Protein AF-A0A9W8DP34-F1 (afdb_monomer_lite)

Foldseek 3Di:
DDPPPDDDDDDPVVVVVVQQQAFQDPVLLQLLLVLLVVLVVVLVVVLPDPDPDDDDDDDDDDDDPDVDDDPLQDDDSSVLSVQLSVQQRDGSQLSLQLSLLSNLLSVLDDRCCPVDPCSSVLSSLLSSLLSCVVPPVVSSDALVSQLVSQCPDPSVVVLVVCVVVHDPSSCVNCVCSDSVNSVVSNVVSCVSSVVPSDDDPVSSVVSDDPPD

Sequence (212 aa):
MSTVTALPMPPPRLALLAELSQPSSPLWIQHTTRQVTSIFQAYTAVTQLPPPATTSFTSPPSLSRSPTPSCATLPPLIPFVQYLVSVCQITNASLLYATVYTRRLHARLPAGALSKPGAVHRIFVGALLLAHKYVEDAATLTPRKIANTLMRWPALSSAWSRIALGGPATRQALWWAYPAEIARIERAFLKLMDFQLYVSEEDMAEFLPEES

Secondary structure (DSSP, 8-state):
------PPPPPHHHHHHHHHTSBPPHHHHHHHHHHHHHHHHHHHHHH-PPPP------------------S--PPPHHHHHHHHHHHHT-BHHHHHHHHHHHHHHHHHS-TTGGGSTTHHHHHHHHHHHHHHHHH-TT----HHHHHHHHHH-HHHHHHHHHHHSS-HHHHHHHGGGSHHHHHHHHHHHHHHTTT-----HHHHHTTS-TT-

Organism: NCBI:txid78921

Structure (mmCIF, N/CA/C/O backbone):
data_AF-A0A9W8DP34-F1
#
_entry.id   AF-A0A9W8DP34-F1
#
loop_
_atom_site.group_PDB
_atom_site.id
_atom_site.type_symbol
_atom_site.label_atom_id
_atom_site.label_alt_id
_atom_site.label_comp_id
_atom_site.label_asym_id
_atom_site.label_entity_id
_atom_site.label_seq_id
_atom_site.pdbx_PDB_ins_code
_atom_site.Cartn_x
_atom_site.Cartn_y
_atom_site.Cartn_z
_atom_site.occupancy
_atom_site.B_iso_or_equiv
_atom_site.auth_seq_id
_atom_site.auth_comp_id
_atom_site.auth_asym_id
_atom_site.auth_atom_id
_atom_site.pdbx_PDB_model_num
ATOM 1 N N . MET A 1 1 ? -18.067 -27.568 -40.950 1.00 42.78 1 MET A N 1
ATOM 2 C CA . MET A 1 1 ? -19.023 -26.853 -40.080 1.00 42.78 1 MET A CA 1
ATOM 3 C C . MET A 1 1 ? -18.609 -27.120 -38.644 1.00 42.78 1 MET A C 1
ATOM 5 O O . MET A 1 1 ? -18.990 -28.139 -38.090 1.00 42.78 1 MET A O 1
ATOM 9 N N . SER A 1 2 ? -17.728 -26.284 -38.094 1.00 42.56 2 SER A N 1
ATOM 10 C CA . SER A 1 2 ? -17.235 -26.448 -36.724 1.00 42.56 2 SER A CA 1
ATOM 11 C C . SER A 1 2 ? -18.171 -25.694 -35.791 1.00 42.56 2 SER A C 1
ATOM 13 O O . SER A 1 2 ? -18.199 -24.466 -35.795 1.00 42.56 2 SER A O 1
ATOM 15 N N . THR A 1 3 ? -18.985 -26.429 -35.044 1.00 45.28 3 THR A N 1
ATOM 16 C CA . THR A 1 3 ? -19.817 -25.887 -33.971 1.00 45.28 3 THR A CA 1
ATOM 17 C C . THR A 1 3 ? -18.905 -25.407 -32.847 1.00 45.28 3 THR A C 1
ATOM 19 O O . THR A 1 3 ? -18.285 -26.212 -32.155 1.00 45.28 3 THR A O 1
ATOM 22 N N . VAL A 1 4 ? -18.793 -24.087 -32.698 1.00 47.34 4 VAL A N 1
ATOM 23 C CA . VAL A 1 4 ? -18.172 -23.442 -31.540 1.00 47.34 4 VAL A CA 1
ATOM 24 C C . VAL A 1 4 ? -19.095 -23.683 -30.349 1.00 47.34 4 VAL A C 1
ATOM 26 O O . VAL A 1 4 ? -20.142 -23.054 -30.220 1.00 47.34 4 VAL A O 1
ATOM 29 N N . THR A 1 5 ? -18.734 -24.652 -29.515 1.00 51.84 5 THR A N 1
ATOM 30 C CA . THR A 1 5 ? -19.394 -24.920 -28.238 1.00 51.84 5 THR A CA 1
ATOM 31 C C . THR A 1 5 ? -19.137 -23.731 -27.316 1.00 51.84 5 THR A C 1
ATOM 33 O O . THR A 1 5 ? -18.025 -23.557 -26.821 1.00 51.84 5 THR A O 1
ATOM 36 N N . ALA A 1 6 ? -20.148 -22.883 -27.123 1.00 50.03 6 ALA A N 1
ATOM 37 C CA . ALA A 1 6 ? -20.110 -21.826 -26.122 1.00 50.03 6 ALA A CA 1
ATOM 38 C C . ALA A 1 6 ? -19.940 -22.473 -24.738 1.00 50.03 6 ALA A C 1
ATOM 40 O O . ALA A 1 6 ? -20.792 -23.247 -24.299 1.00 50.03 6 ALA A O 1
ATOM 41 N N . LEU A 1 7 ? -18.807 -22.204 -24.085 1.00 52.00 7 LEU A N 1
ATOM 42 C CA . LEU A 1 7 ? -18.565 -22.627 -22.710 1.00 52.00 7 LEU A CA 1
ATOM 43 C C . LEU A 1 7 ? -19.637 -22.009 -21.795 1.00 52.00 7 LEU A C 1
ATOM 45 O O . LEU A 1 7 ? -19.943 -20.823 -21.946 1.00 52.00 7 LEU A O 1
ATOM 49 N N . PRO A 1 8 ? -20.210 -22.781 -20.855 1.00 60.59 8 PRO A N 1
ATOM 50 C CA . PRO A 1 8 ? -21.173 -22.249 -19.903 1.00 60.59 8 PRO A CA 1
ATOM 51 C C . PRO A 1 8 ? -20.514 -21.152 -19.063 1.00 60.59 8 PRO A C 1
ATOM 53 O O . PRO A 1 8 ? -19.413 -21.336 -18.539 1.00 60.59 8 PRO A O 1
ATOM 56 N N . MET A 1 9 ? -21.196 -20.010 -18.956 1.00 53.56 9 MET A N 1
ATOM 57 C CA . MET A 1 9 ? -20.784 -18.896 -18.104 1.00 53.56 9 MET A CA 1
ATOM 58 C C . MET A 1 9 ? -20.559 -19.401 -16.670 1.00 53.56 9 MET A C 1
ATOM 60 O O . MET A 1 9 ? -21.436 -20.082 -16.127 1.00 53.56 9 MET A O 1
ATOM 64 N N . PRO A 1 10 ? -19.405 -19.106 -16.046 1.00 55.62 10 PRO A N 1
ATOM 65 C CA . PRO A 1 10 ? -19.162 -19.494 -14.667 1.00 55.62 10 PRO A CA 1
ATOM 66 C C . PRO A 1 10 ? -20.160 -18.789 -13.734 1.00 55.62 10 PRO A C 1
ATOM 68 O O . PRO A 1 10 ? -20.581 -17.665 -14.015 1.00 55.62 10 PRO A O 1
ATOM 71 N N . PRO A 1 11 ? -20.550 -19.420 -12.612 1.00 61.53 11 PRO A N 1
ATOM 72 C CA . PRO A 1 11 ? -21.405 -18.782 -11.621 1.00 61.53 11 PRO A CA 1
ATOM 73 C C . PRO A 1 11 ? -20.760 -17.479 -11.108 1.00 61.53 11 PRO A C 1
ATOM 75 O O . PRO A 1 11 ? -19.529 -17.406 -11.032 1.00 61.53 11 PRO A O 1
ATOM 78 N N . PRO A 1 12 ? -21.560 -16.478 -10.693 1.00 66.69 12 PRO A N 1
ATOM 79 C CA . PRO A 1 12 ? -21.091 -15.110 -10.426 1.00 66.69 12 PRO A CA 1
ATOM 80 C C . PRO A 1 12 ? -19.905 -15.042 -9.456 1.00 66.69 12 PRO A C 1
ATOM 82 O O . PRO A 1 12 ? -18.953 -14.297 -9.660 1.00 66.69 12 PRO A O 1
ATOM 85 N N . ARG A 1 13 ? -19.911 -15.906 -8.433 1.00 65.50 13 ARG A N 1
ATOM 86 C CA . ARG A 1 13 ? -18.835 -15.997 -7.440 1.00 65.50 13 ARG A CA 1
ATOM 87 C C . ARG A 1 13 ? -17.510 -16.491 -8.028 1.00 65.50 13 ARG A C 1
ATOM 89 O O . ARG A 1 13 ? -16.456 -16.012 -7.633 1.00 65.50 13 ARG A O 1
ATOM 96 N N . LEU A 1 14 ? -17.547 -17.444 -8.960 1.00 69.81 14 LEU A N 1
ATOM 97 C CA . LEU A 1 14 ? -16.334 -17.950 -9.611 1.00 69.81 14 LEU A CA 1
ATOM 98 C C . LEU A 1 14 ? -15.785 -16.951 -10.633 1.00 69.81 14 LEU A C 1
ATOM 100 O O . LEU A 1 14 ? -14.570 -16.862 -10.780 1.00 69.81 14 LEU A O 1
ATOM 104 N N . ALA A 1 15 ? -16.657 -16.182 -11.293 1.00 74.62 15 ALA A N 1
ATOM 105 C CA . ALA A 1 15 ? -16.244 -15.089 -12.171 1.00 74.62 15 ALA A CA 1
ATOM 106 C C . ALA A 1 15 ? -15.493 -14.000 -11.387 1.00 74.62 15 ALA A C 1
ATOM 108 O O . ALA A 1 15 ? -14.383 -13.632 -11.765 1.00 74.62 15 ALA A O 1
ATOM 109 N N . LEU A 1 16 ? -16.039 -13.583 -10.241 1.00 76.44 16 LEU A N 1
ATOM 110 C CA . LEU A 1 16 ? -15.411 -12.594 -9.367 1.00 76.44 16 LEU A CA 1
ATOM 111 C C . LEU A 1 16 ? -14.073 -13.089 -8.806 1.00 76.44 16 LEU A C 1
ATOM 113 O O . LEU A 1 16 ? -13.086 -12.365 -8.837 1.00 76.44 16 LEU A O 1
ATOM 117 N N . LEU A 1 17 ? -13.991 -14.343 -8.351 1.00 78.50 17 LEU A N 1
ATOM 118 C CA . LEU A 1 17 ? -12.718 -14.915 -7.895 1.00 78.50 17 LEU A CA 1
ATOM 119 C C . LEU A 1 17 ? -11.675 -14.977 -9.021 1.00 78.50 17 LEU A C 1
ATOM 121 O O . LEU A 1 17 ? -10.510 -14.661 -8.788 1.00 78.50 17 LEU A O 1
ATOM 125 N N . ALA A 1 18 ? -12.088 -15.335 -10.240 1.00 79.69 18 ALA A N 1
ATOM 126 C CA . ALA A 1 18 ? -11.198 -15.340 -11.395 1.00 79.69 18 ALA A CA 1
ATOM 127 C C . ALA A 1 18 ? -10.687 -13.929 -11.722 1.00 79.69 18 ALA A C 1
ATOM 129 O O . ALA A 1 18 ? -9.497 -13.769 -11.986 1.00 79.69 18 ALA A O 1
ATOM 130 N N . GLU A 1 19 ? -11.551 -12.913 -11.663 1.00 83.25 19 GLU A N 1
ATOM 131 C CA . GLU A 1 19 ? -11.177 -11.509 -11.858 1.00 83.25 19 GLU A CA 1
ATOM 132 C C . GLU A 1 19 ? -10.234 -11.003 -10.759 1.00 83.25 19 GLU A C 1
ATOM 134 O O . GLU A 1 19 ? -9.249 -10.316 -11.038 1.00 83.25 19 GLU A O 1
ATOM 139 N N . LEU A 1 20 ? -10.487 -11.382 -9.508 1.00 84.12 20 LEU A N 1
ATOM 140 C CA . LEU A 1 20 ? -9.659 -11.015 -8.364 1.00 84.12 20 LEU A CA 1
ATOM 141 C C . LEU A 1 20 ? -8.230 -11.572 -8.467 1.00 84.12 20 LEU A C 1
ATOM 143 O O . LEU A 1 20 ? -7.285 -10.903 -8.039 1.00 84.12 20 LEU A O 1
ATOM 147 N N . 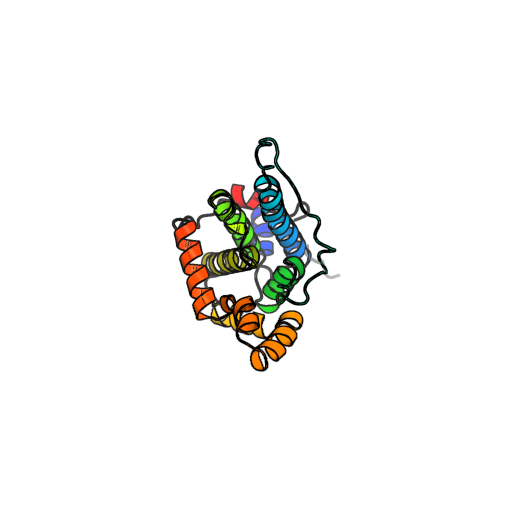SER A 1 21 ? -8.060 -12.748 -9.078 1.00 83.88 21 SER A N 1
ATOM 148 C CA . SER A 1 21 ? -6.751 -13.350 -9.366 1.00 83.88 21 SER A CA 1
ATOM 149 C C . SER A 1 21 ? -6.029 -12.737 -10.573 1.00 83.88 21 SER A C 1
ATOM 151 O O . SER A 1 21 ? -4.851 -13.030 -10.788 1.00 83.88 21 SER A O 1
ATOM 153 N N . GLN A 1 22 ? -6.687 -11.896 -11.378 1.00 85.19 22 GLN A N 1
ATOM 154 C CA . GLN A 1 22 ? -6.035 -11.245 -12.514 1.00 85.19 22 GLN A CA 1
ATOM 155 C C . GLN A 1 22 ? -5.067 -10.136 -12.062 1.00 85.19 22 GLN A C 1
ATOM 157 O O . GLN A 1 22 ? -5.245 -9.525 -10.997 1.00 85.19 22 GLN A O 1
ATOM 162 N N . PRO A 1 23 ? -4.020 -9.845 -12.864 1.00 84.06 23 PRO A N 1
ATOM 163 C CA . PRO A 1 23 ? -3.181 -8.676 -12.633 1.00 84.06 23 PRO A CA 1
ATOM 164 C C . PRO A 1 23 ? -4.027 -7.401 -12.658 1.00 84.06 23 PRO A C 1
ATOM 166 O O . PRO A 1 23 ? -4.988 -7.298 -13.420 1.00 84.06 23 PRO A O 1
ATOM 169 N N . SER A 1 24 ? -3.635 -6.419 -11.843 1.00 84.88 24 SER A N 1
ATOM 170 C CA . SER A 1 24 ? -4.418 -5.195 -11.665 1.00 84.88 24 SER A CA 1
ATOM 171 C C . SER A 1 24 ? -4.698 -4.487 -12.988 1.00 84.88 24 SER A C 1
ATOM 173 O O . SER A 1 24 ? -3.766 -4.020 -13.651 1.00 84.88 24 SER A O 1
ATOM 175 N N . SER A 1 25 ? -5.976 -4.365 -13.357 1.00 86.19 25 SER A N 1
ATOM 176 C CA . SER A 1 25 ? -6.366 -3.641 -14.569 1.00 86.19 25 SER A CA 1
ATOM 177 C C . SER A 1 25 ? -6.336 -2.120 -14.337 1.00 86.19 25 SER A C 1
ATOM 179 O O . SER A 1 25 ? -6.434 -1.658 -13.195 1.00 86.19 25 SER A O 1
ATOM 181 N N . PRO A 1 26 ? -6.222 -1.290 -15.393 1.00 84.44 26 PRO A N 1
ATOM 182 C CA . PRO A 1 26 ? -6.237 0.167 -15.248 1.00 84.44 26 PRO A CA 1
ATOM 183 C C . PRO A 1 26 ? -7.483 0.702 -14.529 1.00 84.44 26 PRO A C 1
ATOM 185 O O . PRO A 1 26 ? -7.378 1.672 -13.777 1.00 84.44 26 PRO A O 1
ATOM 188 N N . LEU A 1 27 ? -8.636 0.046 -14.719 1.00 86.50 27 LEU A N 1
ATOM 189 C CA . LEU A 1 27 ? -9.895 0.390 -14.054 1.00 86.50 27 LEU A CA 1
ATOM 190 C C . LEU A 1 27 ? -9.791 0.196 -12.541 1.00 86.50 27 LEU A C 1
ATOM 192 O O . LEU A 1 27 ? -10.067 1.128 -11.788 1.00 86.50 27 LEU A O 1
ATOM 196 N N . TRP A 1 28 ? -9.301 -0.965 -12.104 1.00 87.12 28 TRP A N 1
ATOM 197 C CA . TRP A 1 28 ? -9.072 -1.273 -10.692 1.00 87.12 28 TRP A CA 1
ATOM 198 C C . TRP A 1 28 ? -8.090 -0.296 -10.049 1.00 87.12 28 TRP A C 1
ATOM 200 O O . TRP A 1 28 ? -8.358 0.265 -8.989 1.00 87.12 28 TRP A O 1
ATOM 210 N N . ILE A 1 29 ? -6.987 0.006 -10.736 1.00 86.62 29 ILE A N 1
ATOM 211 C CA . ILE A 1 29 ? -5.998 0.975 -10.257 1.00 86.62 29 ILE A CA 1
ATOM 212 C C . ILE A 1 29 ? -6.632 2.358 -10.084 1.00 86.62 29 ILE A C 1
ATOM 214 O O . ILE A 1 29 ? -6.431 3.005 -9.055 1.00 86.62 29 ILE A O 1
ATOM 218 N N . GLN A 1 30 ? -7.391 2.832 -11.073 1.00 87.44 30 GLN A N 1
ATOM 219 C CA . GLN A 1 30 ? -8.050 4.134 -11.025 1.00 87.44 30 GLN A CA 1
ATOM 220 C C . GLN A 1 30 ? -9.126 4.185 -9.935 1.00 87.44 30 GLN A C 1
ATOM 222 O O . GLN A 1 30 ? -9.189 5.175 -9.201 1.00 87.44 30 GLN A O 1
ATOM 227 N N . HIS A 1 31 ? -9.928 3.127 -9.800 1.00 87.44 31 HIS A N 1
ATOM 228 C CA . HIS A 1 31 ? -10.954 3.003 -8.770 1.00 87.44 31 HIS A CA 1
ATOM 229 C C . HIS A 1 31 ? -10.336 3.030 -7.369 1.00 87.44 31 HIS A C 1
ATOM 231 O O . HIS A 1 31 ? -10.631 3.935 -6.587 1.00 87.44 31 HIS A O 1
ATOM 237 N N . THR A 1 32 ? -9.387 2.134 -7.083 1.00 86.56 32 THR A N 1
ATOM 238 C CA . THR A 1 32 ? -8.665 2.093 -5.803 1.00 86.56 32 THR A CA 1
ATOM 239 C C . THR A 1 32 ? -8.001 3.427 -5.499 1.00 86.56 32 THR A C 1
ATOM 241 O O . THR A 1 32 ? -8.101 3.943 -4.391 1.00 86.56 32 THR A O 1
ATOM 244 N N . THR A 1 33 ? -7.354 4.040 -6.487 1.00 85.62 33 THR A N 1
ATOM 245 C CA . THR A 1 33 ? -6.695 5.331 -6.296 1.00 85.62 33 THR A CA 1
ATOM 246 C C . THR A 1 33 ? -7.685 6.429 -5.902 1.00 85.62 33 THR A C 1
ATOM 248 O O . THR A 1 33 ? -7.387 7.228 -5.010 1.00 85.62 33 THR A O 1
ATOM 251 N N . ARG A 1 34 ? -8.863 6.475 -6.536 1.00 87.38 34 ARG A N 1
ATOM 252 C CA . ARG A 1 34 ? -9.938 7.411 -6.179 1.00 87.38 34 ARG A CA 1
ATOM 253 C C . ARG A 1 34 ? -10.452 7.150 -4.766 1.00 87.38 34 ARG A C 1
ATOM 255 O O . ARG A 1 34 ? -10.521 8.096 -3.989 1.00 87.38 34 ARG A O 1
ATOM 262 N N . GLN A 1 35 ? -10.724 5.893 -4.419 1.00 87.00 35 GLN A N 1
ATOM 263 C CA . GLN A 1 35 ? -11.183 5.486 -3.086 1.00 87.00 35 GLN A CA 1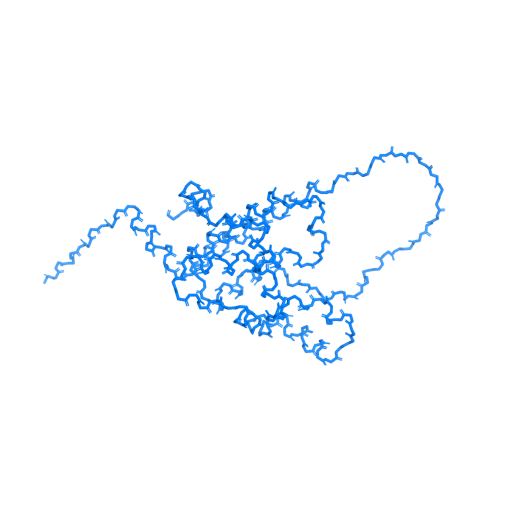
ATOM 264 C C . GLN A 1 35 ? -10.181 5.887 -2.000 1.00 87.00 35 GLN A C 1
ATOM 266 O O . GLN A 1 35 ? -10.514 6.601 -1.058 1.00 87.00 35 GLN A O 1
ATOM 271 N N . VAL A 1 36 ? -8.911 5.524 -2.181 1.00 86.44 36 VAL A N 1
ATOM 272 C CA . VAL A 1 36 ? -7.822 5.865 -1.260 1.00 86.44 36 VAL A CA 1
ATOM 273 C C . VAL A 1 36 ? -7.674 7.385 -1.131 1.00 86.44 36 VAL A C 1
ATOM 275 O O . VAL A 1 36 ? -7.549 7.903 -0.023 1.00 86.44 36 VAL A O 1
ATOM 278 N N . THR A 1 37 ? -7.738 8.122 -2.242 1.00 85.25 37 THR A N 1
ATOM 279 C CA . THR A 1 37 ? -7.679 9.591 -2.218 1.00 85.25 37 THR A CA 1
ATOM 280 C C . THR A 1 37 ? -8.864 10.190 -1.460 1.00 85.25 37 THR A C 1
ATOM 282 O O . THR A 1 37 ? -8.657 11.083 -0.643 1.00 85.25 37 THR A O 1
ATOM 285 N N . SER A 1 38 ? -10.077 9.676 -1.678 1.00 85.50 38 SER A N 1
ATOM 286 C CA . SER A 1 38 ? -11.300 10.110 -0.995 1.00 85.50 38 SER A CA 1
ATOM 287 C C . SER A 1 38 ? -11.207 9.898 0.518 1.00 85.50 38 SER A C 1
ATOM 289 O O . SER A 1 38 ? -11.418 10.840 1.285 1.00 85.50 38 SER A O 1
ATOM 291 N N . ILE A 1 39 ? -10.766 8.705 0.942 1.00 84.19 39 ILE A N 1
ATOM 292 C CA . ILE A 1 39 ? -10.546 8.360 2.355 1.00 84.19 39 ILE A CA 1
ATOM 293 C C . ILE A 1 39 ? -9.637 9.404 3.018 1.00 84.19 39 ILE A C 1
ATOM 295 O O . ILE A 1 39 ? -9.953 9.928 4.083 1.00 84.19 39 ILE A O 1
ATOM 299 N N . PHE A 1 40 ? -8.525 9.767 2.372 1.00 81.00 40 PHE A N 1
ATOM 300 C CA . PHE A 1 40 ? -7.579 10.723 2.948 1.00 81.00 40 PHE A CA 1
ATOM 301 C C . PHE A 1 40 ? -8.013 12.191 2.840 1.00 81.00 40 PHE A C 1
ATOM 303 O O . PHE A 1 40 ? -7.688 12.981 3.728 1.00 81.00 40 PHE A O 1
ATOM 310 N N . GLN A 1 41 ? -8.743 12.579 1.792 1.00 76.56 41 GLN A N 1
ATOM 311 C CA . GLN A 1 41 ? -9.272 13.940 1.652 1.00 76.56 41 GLN A CA 1
ATOM 312 C C . GLN A 1 41 ? -10.316 14.247 2.728 1.00 76.56 41 GLN A C 1
ATOM 314 O O . GLN A 1 41 ? -10.220 15.295 3.376 1.00 76.56 41 GLN A O 1
ATOM 319 N N . ALA A 1 42 ? -11.236 13.310 2.983 1.00 64.88 42 ALA A N 1
ATOM 320 C CA . ALA A 1 42 ? -12.225 13.416 4.054 1.00 64.88 42 ALA A CA 1
ATOM 321 C C . ALA A 1 42 ? -11.557 13.704 5.411 1.00 64.88 42 ALA A C 1
ATOM 323 O O . ALA A 1 42 ? -12.004 14.571 6.160 1.00 64.88 42 ALA A O 1
ATOM 324 N N . TYR A 1 43 ? -10.412 13.076 5.690 1.00 59.50 43 TYR A N 1
ATOM 325 C CA . TYR A 1 43 ? -9.651 13.328 6.913 1.00 59.50 43 TYR A CA 1
ATOM 326 C C . TYR A 1 43 ? -9.091 14.744 7.029 1.00 59.50 43 TYR A C 1
ATOM 328 O O . TYR A 1 43 ? -9.132 15.366 8.095 1.00 59.50 43 TYR A O 1
ATOM 336 N N . THR A 1 44 ? -8.504 15.243 5.937 1.00 59.31 44 THR A N 1
ATOM 337 C CA . THR A 1 44 ? -7.886 16.573 5.924 1.00 59.31 44 THR A CA 1
ATOM 338 C C . THR A 1 44 ? -8.926 17.674 6.088 1.00 59.31 44 THR A C 1
ATOM 340 O O . THR A 1 44 ? -8.637 18.667 6.751 1.00 59.31 44 THR A O 1
ATOM 343 N N . ALA A 1 45 ? -10.140 17.462 5.570 1.00 56.12 45 ALA A N 1
ATOM 344 C CA . ALA A 1 45 ? -11.268 18.368 5.752 1.00 56.12 45 ALA A CA 1
ATOM 345 C C . ALA A 1 45 ? -11.781 18.368 7.204 1.00 56.12 45 ALA A C 1
ATOM 347 O O . ALA A 1 45 ? -11.995 19.433 7.770 1.00 56.12 45 ALA A O 1
ATOM 348 N N . VAL A 1 46 ? -11.900 17.195 7.840 1.00 52.44 46 VAL A N 1
ATOM 349 C CA . VAL A 1 46 ? -12.374 17.072 9.236 1.00 52.44 46 VAL A CA 1
ATOM 350 C C . VAL A 1 46 ? -11.353 17.603 10.252 1.00 52.44 46 VAL A C 1
ATOM 352 O O . VAL A 1 46 ? -11.727 18.120 11.301 1.00 52.44 46 VAL A O 1
ATOM 355 N N . THR A 1 47 ? -10.054 17.520 9.948 1.00 49.34 47 THR A N 1
ATOM 356 C CA . THR A 1 47 ? -8.990 17.990 10.857 1.00 49.34 47 THR A CA 1
ATOM 357 C C . THR A 1 47 ? -8.798 19.516 10.814 1.00 49.34 47 THR A C 1
ATOM 359 O O . THR A 1 47 ? -8.210 20.079 11.737 1.00 49.34 47 THR A O 1
ATOM 362 N N . GLN A 1 48 ? -9.312 20.216 9.793 1.00 44.94 48 GLN A N 1
ATOM 363 C CA . GLN A 1 48 ? -9.385 21.683 9.790 1.00 44.94 48 GLN A CA 1
ATOM 364 C C . GLN A 1 48 ? -10.602 22.169 10.591 1.00 44.94 48 GLN A C 1
ATOM 366 O O . GLN A 1 48 ? -11.514 22.792 10.055 1.00 44.94 48 GLN A O 1
ATOM 371 N N . LEU A 1 49 ? -10.615 21.906 11.900 1.00 43.19 49 LEU A N 1
ATOM 372 C CA . LEU A 1 49 ? -11.487 22.659 12.797 1.00 43.19 49 LEU A CA 1
ATOM 373 C C . LEU A 1 49 ? -10.963 24.110 12.839 1.00 43.19 49 LEU A C 1
ATOM 375 O O . LEU A 1 49 ? -9.767 24.298 13.095 1.00 43.19 49 LEU A O 1
ATOM 379 N N . PRO A 1 50 ? -11.788 25.142 12.584 1.00 46.59 50 PRO A N 1
ATOM 380 C CA . PRO A 1 50 ? -11.359 26.519 12.791 1.00 46.59 50 PRO A CA 1
ATOM 381 C C . PRO A 1 50 ? -10.978 26.707 14.271 1.00 46.59 50 PRO A C 1
ATOM 383 O O . PRO A 1 50 ? -11.686 26.200 15.147 1.00 46.59 50 PRO A O 1
ATOM 386 N N . PRO A 1 51 ? -9.866 27.398 14.585 1.00 49.94 51 PRO A N 1
ATOM 387 C CA . PRO A 1 51 ? -9.544 27.720 15.969 1.00 49.94 51 PRO A CA 1
ATOM 388 C C . PRO A 1 51 ? -10.703 28.525 16.585 1.00 49.94 51 PRO A C 1
ATOM 390 O O . PRO A 1 51 ? -11.297 29.352 15.885 1.00 49.94 51 PRO A O 1
ATOM 393 N N . PRO A 1 52 ? -11.048 28.309 17.869 1.00 43.59 52 PRO A N 1
ATOM 394 C CA . PRO A 1 52 ? -12.070 29.108 18.529 1.00 43.59 52 PRO A CA 1
ATOM 395 C C . PRO A 1 52 ? -11.667 30.583 18.469 1.00 43.59 52 PRO A C 1
ATOM 397 O O . PRO A 1 52 ? -10.544 30.957 18.815 1.00 43.59 52 PRO A O 1
ATOM 400 N N . ALA A 1 53 ? -12.584 31.409 17.971 1.00 47.62 53 ALA A N 1
ATOM 401 C CA . ALA A 1 53 ? -12.423 32.848 17.877 1.00 47.62 53 ALA A CA 1
ATOM 402 C C . ALA A 1 53 ? -12.355 33.453 19.285 1.00 47.62 53 ALA A C 1
ATOM 404 O O . ALA A 1 53 ? -13.381 33.785 19.872 1.00 47.62 53 ALA A O 1
ATOM 405 N N . THR A 1 54 ? -11.145 33.618 19.818 1.00 42.44 54 THR A N 1
ATOM 406 C CA . THR A 1 54 ? -10.913 34.452 20.999 1.00 42.44 54 THR A CA 1
ATOM 407 C C . THR A 1 54 ? -10.217 35.734 20.557 1.00 42.44 54 THR A C 1
ATOM 409 O O . THR A 1 54 ? -9.042 35.760 20.205 1.00 42.44 54 THR A O 1
ATOM 412 N N . THR A 1 55 ? -11.036 36.778 20.507 1.00 47.03 55 THR A N 1
ATOM 413 C CA . THR A 1 55 ? -10.761 38.219 20.473 1.00 47.03 55 THR A CA 1
ATOM 414 C C . THR A 1 55 ? -9.318 38.685 20.743 1.00 47.03 55 THR A C 1
ATOM 416 O O . THR A 1 55 ? -8.816 38.543 21.853 1.00 47.03 55 THR A O 1
ATOM 419 N N . SER A 1 56 ? -8.771 39.378 19.729 1.00 43.78 56 SER A N 1
ATOM 420 C CA . SER A 1 56 ? -7.896 40.576 19.753 1.00 43.78 56 SER A CA 1
ATOM 421 C C . SER A 1 56 ? -6.590 40.570 20.562 1.00 43.78 56 SER A C 1
ATOM 423 O O . SER A 1 56 ? -6.626 40.450 21.775 1.00 43.78 56 SER A O 1
ATOM 425 N N . PHE A 1 57 ? -5.460 40.874 19.903 1.00 41.53 57 PHE A N 1
ATOM 426 C CA . PHE A 1 57 ? -4.703 42.138 20.057 1.00 41.53 57 PHE A CA 1
ATOM 427 C C . PHE A 1 57 ? -3.495 42.193 19.078 1.00 41.53 57 PHE A C 1
ATOM 429 O O . PHE A 1 57 ? -2.687 41.276 19.025 1.00 41.53 57 PHE A O 1
ATOM 436 N N . THR A 1 58 ? -3.425 43.301 18.325 1.00 39.34 58 THR A N 1
ATOM 437 C CA . THR A 1 58 ? -2.267 44.028 17.740 1.00 39.34 58 THR A CA 1
ATOM 438 C C . THR A 1 58 ? -1.239 43.341 16.807 1.00 39.34 58 THR A C 1
ATOM 440 O O . THR A 1 58 ? -0.534 42.408 17.164 1.00 39.34 58 THR A O 1
ATOM 443 N N . SER A 1 59 ? -1.123 43.932 15.608 1.00 42.09 59 SER A N 1
ATOM 444 C CA . SER A 1 59 ? -0.303 43.638 14.409 1.00 42.09 59 SER A CA 1
ATOM 445 C C . SER A 1 59 ? 1.240 43.674 14.590 1.00 42.09 59 SER A C 1
ATOM 447 O O . SER A 1 59 ? 1.710 44.133 15.630 1.00 42.09 59 SER A O 1
ATOM 449 N N . PRO A 1 60 ? 2.056 43.262 13.579 1.00 48.31 60 PRO A N 1
ATOM 450 C CA . PRO A 1 60 ? 2.329 44.105 12.393 1.00 48.31 60 PRO A CA 1
ATOM 451 C C . PRO A 1 60 ? 2.298 43.366 11.028 1.00 48.31 60 PRO A C 1
ATOM 453 O O . PRO A 1 60 ? 2.277 42.136 10.976 1.00 48.31 60 PRO A O 1
ATOM 456 N N . PRO A 1 61 ? 2.280 44.108 9.897 1.00 51.81 61 PRO A N 1
ATOM 457 C CA . PRO A 1 61 ? 2.209 43.538 8.557 1.00 51.81 61 PRO A CA 1
ATOM 458 C C . PRO A 1 61 ? 3.585 43.009 8.142 1.00 51.81 61 PRO A C 1
ATOM 460 O O . PRO A 1 61 ? 4.593 43.704 8.237 1.00 51.81 61 PRO A O 1
ATOM 463 N N . SER A 1 62 ? 3.655 41.775 7.657 1.00 34.97 62 SER A N 1
ATOM 464 C CA . SER A 1 62 ? 4.868 41.251 7.030 1.00 34.97 62 SER A CA 1
ATOM 465 C C . SER A 1 62 ? 4.488 40.422 5.817 1.00 34.97 62 SER A C 1
ATOM 467 O O . SER A 1 62 ? 4.116 39.261 5.924 1.00 34.97 62 SER A O 1
ATOM 469 N N . LEU A 1 63 ? 4.541 41.127 4.685 1.00 37.03 63 LEU A N 1
ATOM 470 C CA . LEU A 1 63 ? 5.173 40.731 3.430 1.00 37.03 63 LEU A CA 1
ATOM 471 C C . LEU A 1 63 ? 4.805 39.352 2.881 1.0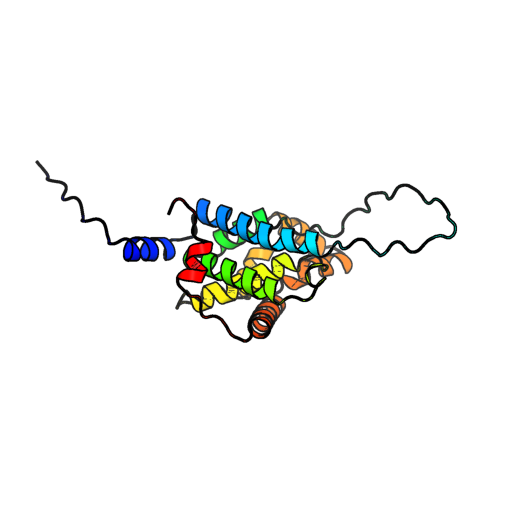0 37.03 63 LEU A C 1
ATOM 473 O O . LEU A 1 63 ? 5.146 38.324 3.456 1.00 37.03 63 LEU A O 1
ATOM 477 N N . SER A 1 64 ? 4.192 39.387 1.690 1.00 37.34 64 SER A N 1
ATOM 478 C CA . SER A 1 64 ? 4.258 38.371 0.637 1.00 37.34 64 SER A CA 1
ATOM 479 C C . SER A 1 64 ? 5.044 37.134 1.041 1.00 37.34 64 SER A C 1
ATOM 481 O O . SER A 1 64 ? 6.270 37.093 0.923 1.00 37.34 64 SER A O 1
ATOM 483 N N . ARG A 1 65 ? 4.311 36.116 1.495 1.00 36.12 65 ARG A N 1
ATOM 484 C CA . ARG A 1 65 ? 4.812 34.754 1.604 1.00 36.12 65 ARG A CA 1
ATOM 485 C C . ARG A 1 65 ? 5.170 34.310 0.190 1.00 36.12 65 ARG A C 1
ATOM 487 O O . ARG A 1 65 ? 4.336 33.782 -0.542 1.00 36.12 65 ARG A O 1
ATOM 494 N N . SER A 1 66 ? 6.401 34.609 -0.210 1.00 27.83 66 SER A N 1
ATOM 495 C CA . SER A 1 66 ? 7.020 34.014 -1.376 1.00 27.83 66 SER A CA 1
ATOM 496 C C . SER A 1 66 ? 6.883 32.495 -1.230 1.00 27.83 66 SER A C 1
ATOM 498 O O . SER A 1 66 ? 7.045 31.965 -0.123 1.00 27.83 66 SER A O 1
ATOM 500 N N . PRO A 1 67 ? 6.5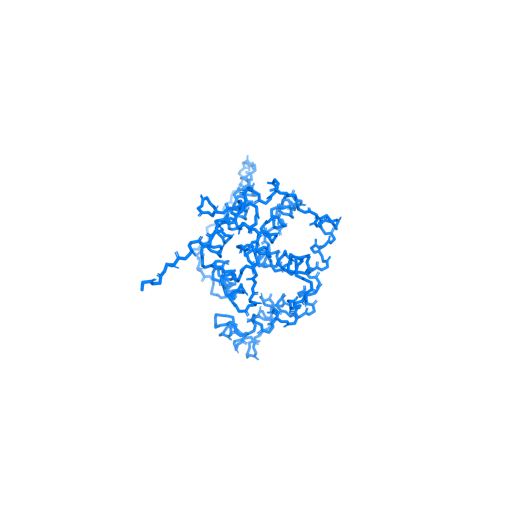20 31.767 -2.296 1.00 37.69 67 PRO A N 1
ATOM 501 C CA . PRO A 1 67 ? 6.592 30.320 -2.269 1.00 37.69 67 PRO A CA 1
ATOM 502 C C . PRO A 1 67 ? 8.067 29.966 -2.083 1.00 37.69 67 PRO A C 1
ATOM 504 O O . PRO A 1 67 ? 8.876 30.100 -3.000 1.00 37.69 67 PRO A O 1
ATOM 507 N N . THR A 1 68 ? 8.441 29.585 -0.863 1.00 31.09 68 THR A N 1
ATOM 508 C CA . THR A 1 68 ? 9.778 29.081 -0.584 1.00 31.09 68 THR A CA 1
ATOM 509 C C . THR A 1 68 ? 10.021 27.865 -1.482 1.00 31.09 68 THR A C 1
ATOM 511 O O . THR A 1 68 ? 9.191 26.951 -1.533 1.00 31.09 68 THR A O 1
ATOM 514 N N . PRO A 1 69 ? 11.124 27.836 -2.243 1.00 39.16 69 PRO A N 1
ATOM 515 C CA . PRO A 1 69 ? 11.372 26.758 -3.179 1.00 39.16 69 PRO A CA 1
ATOM 516 C C . PRO A 1 69 ? 11.815 25.489 -2.437 1.00 39.16 69 PRO A C 1
ATOM 518 O O . PRO A 1 69 ? 12.728 25.506 -1.613 1.00 39.16 69 PRO A O 1
ATOM 521 N N . SER A 1 70 ? 11.238 24.354 -2.841 1.00 38.69 70 SER A N 1
ATOM 522 C CA . SER A 1 70 ? 11.849 23.014 -2.798 1.00 38.69 70 SER A CA 1
ATOM 523 C C . SER A 1 70 ? 12.019 22.302 -1.443 1.00 38.69 70 SER A C 1
ATOM 525 O O . SER A 1 70 ? 13.072 21.744 -1.146 1.00 38.69 70 SER A O 1
ATOM 527 N N . CYS A 1 71 ? 10.935 22.142 -0.679 1.00 39.12 71 CYS A N 1
ATOM 528 C CA . CYS A 1 71 ? 10.779 20.860 0.022 1.00 39.12 71 CYS A CA 1
ATOM 529 C C . CYS A 1 71 ? 10.557 19.808 -1.071 1.00 39.12 71 CYS A C 1
ATOM 531 O O . CYS A 1 71 ? 9.685 20.017 -1.910 1.00 39.12 71 CYS A O 1
ATOM 533 N N . ALA A 1 72 ? 11.380 18.758 -1.145 1.00 47.78 72 ALA A N 1
ATOM 534 C CA . ALA A 1 72 ? 11.282 17.744 -2.194 1.00 47.78 72 ALA A CA 1
ATOM 535 C C . ALA A 1 72 ? 9.837 17.229 -2.281 1.00 47.78 72 ALA A C 1
ATOM 537 O O . ALA A 1 72 ? 9.378 16.498 -1.402 1.00 47.78 72 ALA A O 1
ATOM 538 N N . THR A 1 73 ? 9.105 17.687 -3.298 1.00 55.62 73 THR A N 1
ATOM 539 C CA . THR A 1 73 ? 7.677 17.426 -3.442 1.00 55.62 73 THR A CA 1
ATOM 540 C C . THR A 1 73 ? 7.510 15.925 -3.583 1.00 55.62 73 THR A C 1
ATOM 542 O O . THR A 1 73 ? 7.970 15.340 -4.567 1.00 55.62 73 THR A O 1
ATOM 545 N N . LEU A 1 74 ? 6.918 15.282 -2.573 1.00 63.44 74 LEU A N 1
ATOM 546 C CA . LEU A 1 74 ? 6.536 13.882 -2.702 1.00 63.44 74 LEU A CA 1
ATOM 547 C C . LEU A 1 74 ? 5.649 13.733 -3.944 1.00 63.44 74 LEU A C 1
ATOM 549 O O . LEU A 1 74 ? 4.890 14.657 -4.257 1.00 63.44 74 LEU A O 1
ATOM 553 N N . PRO A 1 75 ? 5.740 12.596 -4.654 1.00 68.81 75 PRO A N 1
ATOM 554 C CA . PRO A 1 75 ? 4.892 12.363 -5.806 1.00 68.81 75 PRO A CA 1
ATOM 555 C C . PRO A 1 75 ? 3.418 12.519 -5.404 1.00 68.81 75 PRO A C 1
ATOM 557 O O . PRO A 1 75 ? 3.057 12.257 -4.254 1.00 68.81 75 PRO A O 1
ATOM 560 N N . PRO A 1 76 ? 2.550 12.956 -6.325 1.00 77.44 76 PRO A N 1
ATOM 561 C CA . PRO A 1 76 ? 1.124 12.906 -6.065 1.00 77.44 76 PRO A CA 1
ATOM 562 C C . PRO A 1 76 ? 0.706 11.448 -5.825 1.00 77.44 76 PRO A C 1
ATOM 564 O O . PRO A 1 76 ? 1.276 10.521 -6.405 1.00 77.44 76 PRO A O 1
ATOM 567 N N . LEU A 1 77 ? -0.312 11.240 -4.990 1.00 80.94 77 LEU A N 1
ATOM 568 C CA . LEU A 1 77 ? -0.748 9.897 -4.595 1.00 80.94 77 LEU A CA 1
ATOM 569 C C . LEU A 1 77 ? -1.205 9.046 -5.791 1.00 80.94 77 LEU A C 1
ATOM 571 O O . LEU A 1 77 ? -0.973 7.844 -5.830 1.00 80.94 77 LEU A O 1
ATOM 575 N N . ILE A 1 78 ? -1.822 9.681 -6.786 1.00 82.94 78 ILE A N 1
ATOM 576 C CA . ILE A 1 78 ? -2.383 9.008 -7.961 1.00 82.94 78 ILE A CA 1
ATOM 577 C C . ILE A 1 78 ? -1.314 8.299 -8.806 1.00 82.94 78 ILE A C 1
ATOM 579 O O . ILE A 1 78 ? -1.368 7.071 -8.917 1.00 82.94 78 ILE A O 1
ATOM 583 N N . PRO A 1 79 ? -0.302 9.004 -9.354 1.00 83.62 79 PRO A N 1
ATOM 584 C CA . PRO A 1 79 ? 0.782 8.343 -10.072 1.00 83.62 79 PRO A CA 1
ATOM 585 C C . PRO A 1 79 ? 1.573 7.395 -9.163 1.00 83.62 79 PRO A C 1
ATOM 587 O O . PRO A 1 79 ? 2.221 6.481 -9.662 1.00 83.62 79 PRO A O 1
ATOM 590 N N . PHE A 1 80 ? 1.488 7.567 -7.837 1.00 85.88 80 PHE A N 1
ATOM 591 C CA . PHE A 1 80 ? 2.100 6.669 -6.863 1.00 85.88 80 PHE A CA 1
ATOM 592 C C . PHE A 1 80 ? 1.498 5.297 -6.789 1.00 85.88 80 PHE A C 1
ATOM 594 O O . PHE A 1 80 ? 2.216 4.306 -6.950 1.00 85.88 80 PHE A O 1
ATOM 601 N N . VAL A 1 81 ? 0.193 5.242 -6.606 1.00 88.31 81 VAL A N 1
ATOM 602 C CA . VAL A 1 81 ? -0.521 3.977 -6.615 1.00 88.31 81 VAL A CA 1
ATOM 603 C C . VAL A 1 81 ? -0.356 3.308 -7.982 1.00 88.31 81 VAL A C 1
ATOM 605 O O . VAL A 1 81 ? 0.042 2.147 -8.043 1.00 88.31 81 VAL A O 1
ATOM 608 N N . GLN A 1 82 ? -0.533 4.059 -9.075 1.00 87.06 82 GLN A N 1
ATOM 609 C CA . GLN A 1 82 ? -0.402 3.541 -10.443 1.00 87.06 82 GLN A CA 1
ATOM 610 C C . GLN A 1 82 ? 0.969 2.920 -10.730 1.00 87.06 82 GLN A C 1
ATOM 612 O O . GLN A 1 82 ? 1.059 1.789 -11.218 1.00 87.06 82 GLN A O 1
ATOM 617 N N . TYR A 1 83 ? 2.050 3.637 -10.418 1.00 87.38 83 TYR A N 1
ATOM 618 C CA . TYR A 1 83 ? 3.403 3.150 -10.663 1.00 87.38 83 TYR A CA 1
ATOM 619 C C . TYR A 1 83 ? 3.722 1.917 -9.817 1.00 87.38 83 TYR A C 1
ATOM 621 O O . TYR A 1 83 ? 4.268 0.932 -10.310 1.00 87.38 83 TYR A O 1
ATOM 629 N N . LEU A 1 84 ? 3.372 1.952 -8.532 1.00 88.50 84 LEU A N 1
ATOM 630 C CA . LEU A 1 84 ? 3.732 0.878 -7.622 1.00 88.50 84 LEU A CA 1
ATOM 631 C C . LEU A 1 84 ? 2.966 -0.408 -7.953 1.00 88.50 84 LEU A C 1
ATOM 633 O O . LEU A 1 84 ? 3.571 -1.476 -7.976 1.00 88.50 84 LEU A O 1
ATOM 637 N N . VAL A 1 85 ? 1.678 -0.307 -8.277 1.00 89.38 85 VAL A N 1
ATOM 638 C CA . VAL A 1 85 ? 0.850 -1.452 -8.675 1.00 89.38 85 VAL A CA 1
ATOM 639 C C . VAL A 1 85 ? 1.352 -2.100 -9.962 1.00 89.38 85 VAL A C 1
ATOM 641 O O . VAL A 1 85 ? 1.537 -3.318 -10.003 1.00 89.38 85 VAL A O 1
ATOM 644 N N . SER A 1 86 ? 1.613 -1.286 -10.988 1.00 86.06 86 SER A N 1
ATOM 645 C CA . SER A 1 86 ? 2.044 -1.777 -12.301 1.00 86.06 86 SER A CA 1
ATOM 646 C C . SER A 1 86 ? 3.410 -2.463 -12.244 1.00 86.06 86 SER A C 1
ATOM 648 O O . SER A 1 86 ? 3.573 -3.559 -12.774 1.00 86.06 86 SER A O 1
ATOM 650 N N . VAL A 1 87 ? 4.386 -1.871 -11.550 1.00 86.81 87 VAL A N 1
ATOM 651 C CA . VAL A 1 87 ? 5.750 -2.422 -11.476 1.00 86.81 87 VAL A CA 1
ATOM 652 C C . VAL A 1 87 ? 5.842 -3.616 -10.525 1.00 86.81 87 VAL A C 1
ATOM 654 O O . VAL A 1 87 ? 6.631 -4.534 -10.753 1.00 86.81 87 VAL A O 1
ATOM 657 N N . CYS A 1 88 ? 5.055 -3.632 -9.447 1.00 87.31 88 CYS A N 1
ATOM 658 C CA . CYS A 1 88 ? 5.092 -4.725 -8.477 1.00 87.31 88 CYS A CA 1
ATOM 659 C C . CYS A 1 88 ? 4.240 -5.939 -8.868 1.00 87.31 88 CYS A C 1
ATOM 661 O O . CYS A 1 88 ? 4.384 -6.961 -8.192 1.00 87.31 88 CYS A O 1
ATOM 663 N N . GLN A 1 89 ? 3.447 -5.843 -9.945 1.00 87.31 89 GLN A N 1
ATOM 664 C CA . GLN A 1 89 ? 2.515 -6.875 -10.421 1.00 87.31 89 GLN A CA 1
ATOM 665 C C . GLN A 1 89 ? 1.498 -7.271 -9.347 1.00 87.31 89 GLN A C 1
ATOM 667 O O . GLN A 1 89 ? 1.358 -8.433 -8.982 1.00 87.31 89 GLN A O 1
ATOM 672 N N . ILE A 1 90 ? 0.824 -6.268 -8.793 1.00 90.62 90 ILE A N 1
ATOM 673 C CA . ILE A 1 90 ? -0.210 -6.478 -7.779 1.00 90.62 90 ILE A CA 1
ATOM 674 C C . ILE A 1 90 ? -1.483 -7.016 -8.455 1.00 90.62 90 ILE A C 1
ATOM 676 O O . ILE A 1 90 ? -1.814 -6.599 -9.566 1.00 90.62 90 ILE A O 1
ATOM 680 N N . THR A 1 91 ? -2.203 -7.919 -7.794 1.00 91.69 91 THR A N 1
ATOM 681 C CA . THR A 1 91 ? -3.506 -8.453 -8.231 1.00 91.69 91 THR A CA 1
ATOM 682 C C . THR A 1 91 ? -4.672 -7.568 -7.787 1.00 91.69 91 THR A C 1
ATOM 684 O O . THR A 1 91 ? -4.542 -6.787 -6.838 1.00 91.69 91 THR A O 1
ATOM 687 N N . ASN A 1 92 ? -5.827 -7.702 -8.445 1.00 90.50 92 ASN A N 1
ATOM 688 C CA . ASN A 1 92 ? -7.052 -6.988 -8.059 1.00 90.50 92 ASN A CA 1
ATOM 689 C C . ASN A 1 92 ? -7.442 -7.290 -6.599 1.00 90.50 92 ASN A C 1
ATOM 691 O O . ASN A 1 92 ? -7.739 -6.374 -5.831 1.00 90.50 92 ASN A O 1
ATOM 695 N N . ALA A 1 93 ? -7.322 -8.554 -6.176 1.00 90.31 93 ALA A N 1
ATOM 696 C CA . ALA A 1 93 ? -7.529 -8.970 -4.791 1.00 90.31 93 ALA A CA 1
ATOM 697 C C . ALA A 1 93 ? -6.628 -8.204 -3.810 1.00 90.31 93 ALA A C 1
ATOM 699 O O . ALA A 1 93 ? -7.108 -7.589 -2.858 1.00 90.31 93 ALA A O 1
ATOM 700 N N . SER A 1 94 ? -5.318 -8.164 -4.069 1.00 92.94 94 SER A N 1
ATOM 701 C CA . SER A 1 94 ? -4.367 -7.434 -3.222 1.00 92.94 94 SER A CA 1
ATOM 702 C C . SER A 1 94 ? -4.710 -5.939 -3.117 1.00 92.94 94 SER A C 1
ATOM 704 O O . SER A 1 94 ? -4.563 -5.343 -2.049 1.00 92.94 94 SER A O 1
ATOM 706 N N . LEU A 1 95 ? -5.180 -5.317 -4.205 1.00 91.81 95 LEU A N 1
ATOM 707 C CA . LEU A 1 95 ? -5.624 -3.920 -4.204 1.00 91.81 95 LEU A CA 1
ATOM 708 C C . LEU A 1 95 ? -6.894 -3.693 -3.379 1.00 91.81 95 LEU A C 1
ATOM 710 O O . LEU A 1 95 ? -6.982 -2.706 -2.639 1.00 91.81 95 LEU A O 1
ATOM 714 N N . LEU A 1 96 ? -7.863 -4.598 -3.493 1.00 91.44 96 LEU A N 1
ATOM 715 C CA . LEU A 1 96 ? -9.118 -4.534 -2.752 1.00 91.44 96 LEU A CA 1
ATOM 716 C C . LEU A 1 96 ? -8.854 -4.594 -1.245 1.00 91.44 96 LEU A C 1
ATOM 718 O O . LEU A 1 96 ? -9.233 -3.687 -0.501 1.00 91.44 96 LEU A O 1
ATOM 722 N N . TYR A 1 97 ? -8.080 -5.592 -0.814 1.00 93.88 97 TYR A N 1
ATOM 723 C CA . TYR A 1 97 ? -7.655 -5.742 0.578 1.00 93.88 97 TYR A CA 1
ATOM 724 C C . TYR A 1 97 ? -6.857 -4.527 1.065 1.00 93.88 97 TYR A C 1
ATOM 726 O O . TYR A 1 97 ? -7.094 -4.031 2.167 1.00 93.88 97 TYR A O 1
ATOM 734 N N . ALA A 1 98 ? -5.951 -3.985 0.242 1.00 94.25 98 ALA A N 1
ATOM 735 C CA . ALA A 1 98 ? -5.198 -2.781 0.593 1.00 94.25 98 ALA A CA 1
ATOM 736 C C . ALA A 1 98 ? -6.115 -1.564 0.812 1.00 94.25 98 ALA A C 1
ATOM 738 O O . ALA A 1 98 ? -5.858 -0.747 1.701 1.00 94.25 98 ALA A O 1
ATOM 739 N N . THR A 1 99 ? -7.197 -1.450 0.039 1.00 92.12 99 THR A N 1
ATOM 740 C CA . THR A 1 99 ? -8.195 -0.379 0.183 1.00 92.12 99 THR A CA 1
ATOM 741 C C . THR A 1 99 ? -8.956 -0.525 1.501 1.00 92.12 99 THR A C 1
ATOM 743 O O . THR A 1 99 ? -9.013 0.429 2.283 1.00 92.12 99 THR A O 1
ATOM 746 N N . VAL A 1 100 ? -9.436 -1.735 1.814 1.00 93.25 100 VAL A N 1
ATOM 747 C CA . VAL A 1 100 ? -10.109 -2.038 3.088 1.00 93.25 100 VAL A CA 1
ATOM 748 C C . VAL A 1 100 ? -9.189 -1.749 4.275 1.00 93.25 100 VAL A C 1
ATOM 750 O O . VAL A 1 100 ? -9.576 -1.046 5.211 1.00 93.25 100 VAL A O 1
ATOM 753 N N . TYR A 1 101 ? -7.945 -2.233 4.236 1.00 94.44 101 TYR A N 1
ATOM 754 C CA . TYR A 1 101 ? -6.956 -1.983 5.287 1.00 94.44 101 TYR A CA 1
ATOM 755 C C . TYR A 1 101 ? -6.651 -0.498 5.453 1.00 94.44 101 TYR A C 1
ATOM 757 O O . TYR A 1 101 ? -6.514 -0.022 6.580 1.00 94.44 101 TYR A O 1
ATOM 765 N N . THR A 1 102 ? -6.589 0.254 4.353 1.00 92.31 102 THR A N 1
ATOM 766 C CA . THR A 1 102 ? -6.404 1.706 4.406 1.00 92.31 102 THR A CA 1
ATOM 767 C C . THR A 1 102 ? -7.573 2.384 5.118 1.00 92.31 102 THR A C 1
ATOM 769 O O . THR A 1 102 ? -7.332 3.192 6.016 1.00 92.31 102 THR A O 1
ATOM 772 N N . ARG A 1 103 ? -8.826 2.023 4.794 1.00 91.12 103 ARG A N 1
ATOM 773 C CA . ARG A 1 103 ? -10.019 2.549 5.482 1.00 91.12 103 ARG A CA 1
ATOM 774 C C . ARG A 1 103 ? -10.023 2.199 6.972 1.00 91.12 103 ARG A C 1
ATOM 776 O O . ARG A 1 103 ? -10.263 3.069 7.807 1.00 91.12 103 ARG A O 1
ATOM 783 N N . ARG A 1 104 ? -9.743 0.941 7.319 1.00 91.06 104 ARG A N 1
ATOM 784 C CA . ARG A 1 104 ? -9.734 0.477 8.715 1.00 91.06 104 ARG A CA 1
ATOM 785 C C . ARG A 1 104 ? -8.670 1.183 9.540 1.00 91.06 104 ARG A C 1
ATOM 787 O O . ARG A 1 104 ? -8.957 1.632 10.647 1.00 91.06 104 ARG A O 1
ATOM 794 N N . LEU A 1 105 ? -7.458 1.322 9.001 1.00 89.69 105 LEU A N 1
ATOM 795 C CA . LEU A 1 105 ? -6.411 2.056 9.697 1.00 89.69 105 LEU A CA 1
ATOM 796 C C . LEU A 1 105 ? -6.805 3.525 9.852 1.00 89.69 105 LEU A C 1
ATOM 798 O O . LEU A 1 105 ? -6.655 4.078 10.935 1.00 89.69 105 LEU A O 1
ATOM 802 N N . HIS A 1 106 ? -7.346 4.134 8.798 1.00 86.00 106 HIS A N 1
ATOM 803 C CA . HIS A 1 106 ? -7.814 5.513 8.822 1.00 86.00 106 HIS A CA 1
ATOM 804 C C . HIS A 1 106 ? -8.828 5.776 9.949 1.00 86.00 106 HIS A C 1
ATOM 806 O O . HIS A 1 106 ? -8.666 6.746 10.683 1.00 86.00 106 HIS A O 1
ATOM 812 N N . ALA A 1 107 ? -9.800 4.883 10.159 1.00 85.12 107 ALA A N 1
ATOM 813 C CA . ALA A 1 107 ? -10.772 4.992 11.254 1.00 85.12 107 ALA A CA 1
ATOM 814 C C . ALA A 1 107 ? -10.143 4.921 12.663 1.00 85.12 107 ALA A C 1
ATOM 816 O O . ALA A 1 107 ? -10.752 5.359 13.636 1.00 85.12 107 ALA A O 1
ATOM 817 N N . ARG A 1 108 ? -8.925 4.378 12.785 1.00 85.69 108 ARG A N 1
ATOM 818 C CA . ARG A 1 108 ? -8.193 4.212 14.053 1.00 85.69 108 ARG A CA 1
ATOM 819 C C . ARG A 1 108 ? -7.127 5.283 14.286 1.00 85.69 108 ARG A C 1
ATOM 821 O O . ARG A 1 108 ? -6.491 5.284 15.340 1.00 85.69 108 ARG A O 1
ATOM 828 N N . LEU A 1 109 ? -6.877 6.162 13.315 1.00 84.38 109 LEU A N 1
ATOM 829 C CA . LEU A 1 109 ? -5.852 7.193 13.444 1.00 84.38 109 LEU A CA 1
ATOM 830 C C . LEU A 1 109 ? -6.352 8.368 14.305 1.00 84.38 109 LEU A C 1
ATOM 832 O O . LEU A 1 109 ? -7.471 8.839 14.111 1.00 84.38 109 LEU A O 1
ATOM 836 N N . PRO A 1 110 ? -5.524 8.887 15.232 1.00 78.44 110 PRO A N 1
ATOM 837 C CA . PRO A 1 110 ? -5.877 10.058 16.027 1.00 78.44 110 PRO A CA 1
ATOM 838 C C . PRO A 1 110 ? -5.828 11.332 15.179 1.00 78.44 110 PRO A C 1
ATOM 840 O O . PRO A 1 110 ? -4.924 11.482 14.345 1.00 78.44 110 PRO A O 1
ATOM 843 N N . ALA A 1 111 ? -6.744 12.273 15.445 1.00 69.06 111 ALA A N 1
ATOM 844 C CA . ALA A 1 111 ? -6.835 13.565 14.759 1.00 69.06 111 ALA A CA 1
ATOM 845 C C . ALA A 1 111 ? -5.444 14.211 14.587 1.00 69.06 111 ALA A C 1
ATOM 847 O O . ALA A 1 111 ? -4.669 14.324 15.536 1.00 69.06 111 ALA A O 1
ATOM 848 N N . GLY A 1 112 ? -5.085 14.576 13.351 1.00 66.31 112 GLY A N 1
ATOM 849 C CA . GLY A 1 112 ? -3.767 15.148 13.039 1.00 66.31 112 GLY A CA 1
ATOM 850 C C . GLY A 1 112 ? -2.629 14.157 12.737 1.00 66.31 112 GLY A C 1
ATOM 851 O O . GLY A 1 112 ? -1.554 14.603 12.334 1.00 66.31 112 GLY A O 1
ATOM 852 N N . ALA A 1 113 ? -2.825 12.834 12.817 1.00 69.25 113 ALA A N 1
ATOM 853 C CA . ALA A 1 113 ? -1.802 11.841 12.432 1.00 69.25 113 ALA A CA 1
ATOM 854 C C . ALA A 1 113 ? -1.324 11.957 10.966 1.00 69.25 113 ALA A C 1
ATOM 856 O O . ALA A 1 113 ? -0.172 11.648 10.651 1.00 69.25 113 ALA A O 1
ATOM 857 N N . LEU A 1 114 ? -2.190 12.451 10.076 1.00 71.50 114 LEU A N 1
ATOM 858 C CA . LEU A 1 114 ? -1.911 12.669 8.651 1.00 71.50 114 LEU A CA 1
ATOM 859 C C . LEU A 1 114 ? -1.214 14.010 8.349 1.00 71.50 114 LEU A C 1
ATOM 861 O O . LEU A 1 114 ? -0.904 14.285 7.194 1.00 71.50 114 LEU A O 1
ATOM 865 N N . SER A 1 115 ? -0.905 14.821 9.369 1.00 63.81 115 SER A N 1
ATOM 866 C CA . SER A 1 115 ? -0.210 16.113 9.212 1.00 63.81 115 SER A CA 1
ATOM 867 C C . SER A 1 115 ? 1.230 15.990 8.696 1.00 63.81 115 SER A C 1
ATOM 869 O O . SER A 1 115 ? 1.800 16.964 8.204 1.00 63.81 115 SER A O 1
ATOM 871 N N . LYS A 1 116 ? 1.841 14.800 8.787 1.00 69.19 116 LYS A N 1
ATOM 872 C CA . LYS A 1 116 ? 3.221 14.575 8.340 1.00 69.19 116 LYS A CA 1
ATOM 873 C C . LYS A 1 116 ? 3.286 14.360 6.821 1.00 69.19 116 LYS A C 1
ATOM 875 O O . LYS A 1 116 ? 2.580 13.490 6.299 1.00 69.19 116 LYS A O 1
ATOM 880 N N . PRO A 1 117 ? 4.192 15.052 6.103 1.00 65.31 117 PRO A N 1
ATOM 881 C CA . PRO A 1 117 ? 4.366 14.846 4.670 1.00 65.31 117 PRO A CA 1
ATOM 882 C C . PRO A 1 117 ? 4.757 13.389 4.384 1.00 65.31 117 PRO A C 1
ATOM 884 O O . PRO A 1 117 ? 5.680 12.832 4.984 1.00 65.31 117 PRO A O 1
ATOM 887 N N . GLY A 1 118 ? 4.012 12.747 3.483 1.00 75.12 118 GLY A N 1
ATOM 888 C CA . GLY A 1 118 ? 4.207 11.341 3.124 1.00 75.12 118 GLY A CA 1
ATOM 889 C C . GLY A 1 118 ? 3.555 10.315 4.044 1.00 75.12 118 GLY A C 1
ATOM 890 O O . GLY A 1 118 ? 3.707 9.128 3.776 1.00 75.12 118 GLY A O 1
ATOM 891 N N . ALA A 1 119 ? 2.801 10.724 5.071 1.00 82.75 119 ALA A N 1
ATOM 892 C CA . ALA A 1 119 ? 2.039 9.793 5.908 1.00 82.75 119 ALA A CA 1
ATOM 893 C C . ALA A 1 119 ? 1.104 8.908 5.066 1.00 82.75 119 ALA A C 1
ATOM 895 O O . ALA A 1 119 ? 1.151 7.687 5.175 1.00 82.75 119 ALA A O 1
ATOM 896 N N . VAL A 1 120 ? 0.357 9.521 4.145 1.00 85.38 120 VAL A N 1
ATOM 897 C CA . VAL A 1 120 ? -0.543 8.844 3.196 1.00 85.38 120 VAL A CA 1
ATOM 898 C C . VAL A 1 120 ? 0.174 7.767 2.371 1.00 85.38 120 VAL A C 1
ATOM 900 O O . VAL A 1 120 ? -0.289 6.634 2.274 1.00 85.38 120 VAL A O 1
ATOM 903 N N . HIS A 1 121 ? 1.349 8.097 1.829 1.00 86.69 121 HIS A N 1
ATOM 904 C CA . HIS A 1 121 ? 2.154 7.179 1.018 1.00 86.69 121 HIS A CA 1
ATOM 905 C C . HIS A 1 121 ? 2.625 5.972 1.831 1.00 86.69 121 HIS A C 1
ATOM 907 O O . HIS A 1 121 ? 2.554 4.836 1.370 1.00 86.69 121 HIS A O 1
ATOM 913 N N . ARG A 1 122 ? 3.078 6.214 3.066 1.00 88.88 122 ARG A N 1
ATOM 914 C CA . ARG A 1 122 ? 3.528 5.159 3.982 1.00 88.88 122 ARG A CA 1
ATOM 915 C C . ARG A 1 122 ? 2.379 4.252 4.399 1.00 88.88 122 ARG A C 1
ATOM 917 O O . ARG A 1 122 ? 2.560 3.041 4.426 1.00 88.88 122 ARG A O 1
ATOM 924 N N . ILE A 1 123 ? 1.217 4.832 4.700 1.00 90.88 123 ILE A N 1
ATOM 925 C CA . ILE A 1 123 ? 0.006 4.081 5.037 1.00 90.88 123 ILE A CA 1
ATOM 926 C C . ILE A 1 123 ? -0.358 3.155 3.880 1.00 90.88 123 ILE A C 1
ATOM 928 O O . ILE A 1 123 ? -0.494 1.956 4.098 1.00 90.88 123 ILE A O 1
ATOM 932 N N . PHE A 1 124 ? -0.420 3.678 2.653 1.00 91.88 124 PHE A N 1
ATOM 933 C CA . PHE A 1 124 ? -0.737 2.860 1.486 1.00 91.88 124 PHE A CA 1
ATOM 934 C C . PHE A 1 124 ? 0.290 1.740 1.256 1.00 91.88 124 PHE A C 1
ATOM 936 O O . PHE A 1 124 ? -0.090 0.600 1.015 1.00 91.88 124 PHE A O 1
ATOM 943 N N . VAL A 1 125 ? 1.592 2.022 1.391 1.00 92.88 125 VAL A N 1
ATOM 944 C CA . VAL A 1 125 ? 2.641 0.992 1.262 1.00 92.88 125 VAL A CA 1
ATOM 945 C C . VAL A 1 125 ? 2.514 -0.096 2.326 1.00 92.88 125 VAL A C 1
ATOM 947 O O . VAL A 1 125 ? 2.664 -1.273 2.006 1.00 92.88 125 VAL A O 1
ATOM 950 N N . GLY A 1 126 ? 2.228 0.281 3.575 1.00 93.31 126 GLY A N 1
ATOM 951 C CA . GLY A 1 126 ? 1.977 -0.673 4.654 1.00 93.31 126 GLY A CA 1
ATOM 952 C C . GLY A 1 126 ? 0.753 -1.544 4.371 1.00 93.31 126 GLY A C 1
ATOM 953 O O . GLY A 1 126 ? 0.852 -2.766 4.445 1.00 93.31 126 GLY A O 1
ATOM 954 N N . ALA A 1 127 ? -0.361 -0.926 3.969 1.00 94.56 127 ALA A N 1
ATOM 955 C CA . ALA A 1 127 ? -1.593 -1.625 3.620 1.00 94.56 127 ALA A CA 1
ATOM 956 C C . ALA A 1 127 ? -1.369 -2.625 2.480 1.00 94.56 127 ALA A C 1
ATOM 958 O O . ALA A 1 127 ? -1.760 -3.784 2.583 1.00 94.56 127 ALA A O 1
ATOM 959 N N . LEU A 1 128 ? -0.686 -2.192 1.420 1.00 94.44 128 LEU A N 1
ATOM 960 C CA . LEU A 1 128 ? -0.444 -3.010 0.242 1.00 94.44 128 LEU A CA 1
ATOM 961 C C . LEU A 1 128 ? 0.502 -4.185 0.510 1.00 94.44 128 LEU A C 1
ATOM 963 O O . LEU A 1 128 ? 0.260 -5.282 0.016 1.00 94.44 128 LEU A O 1
ATOM 967 N N . LEU A 1 129 ? 1.565 -3.978 1.296 1.00 93.69 129 LEU A N 1
ATOM 968 C CA . LEU A 1 129 ? 2.465 -5.066 1.692 1.00 93.69 129 LEU A CA 1
ATOM 969 C C . LEU A 1 129 ? 1.725 -6.172 2.430 1.00 93.69 129 LEU A C 1
ATOM 971 O O . LEU A 1 129 ? 1.924 -7.348 2.134 1.00 93.69 129 LEU A O 1
ATOM 975 N N . LEU A 1 130 ? 0.880 -5.788 3.383 1.00 93.62 130 LEU A N 1
ATOM 976 C CA . LEU A 1 130 ? 0.127 -6.746 4.178 1.00 93.62 130 LEU A CA 1
ATOM 977 C C . LEU A 1 130 ? -0.960 -7.428 3.368 1.00 93.62 130 LEU A C 1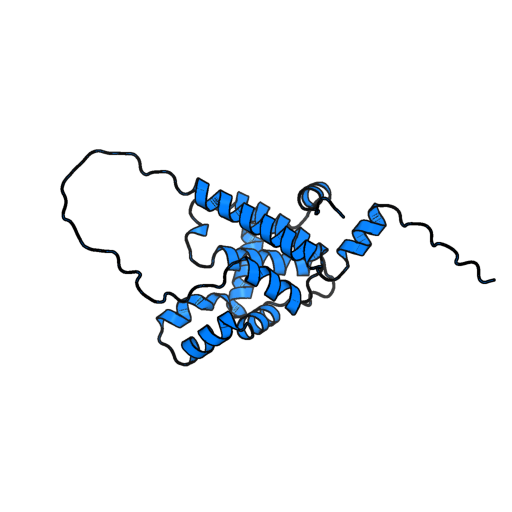
ATOM 979 O O . LEU A 1 130 ? -1.108 -8.638 3.478 1.00 93.62 130 LEU A O 1
ATOM 983 N N . ALA A 1 131 ? -1.679 -6.677 2.536 1.00 93.31 131 ALA A N 1
ATOM 984 C CA . ALA A 1 131 ? -2.691 -7.231 1.649 1.00 93.31 131 ALA A CA 1
ATOM 985 C C . ALA A 1 131 ? -2.088 -8.284 0.718 1.00 93.31 131 ALA A C 1
ATOM 987 O O . ALA A 1 131 ? -2.574 -9.407 0.675 1.00 93.31 131 ALA A O 1
ATOM 988 N N . HIS A 1 132 ? -0.970 -7.965 0.063 1.00 92.31 132 HIS A N 1
ATOM 989 C CA . HIS A 1 132 ? -0.311 -8.906 -0.834 1.00 92.31 132 HIS A CA 1
ATOM 990 C C . HIS A 1 132 ? 0.178 -10.161 -0.106 1.00 92.31 132 HIS A C 1
ATOM 992 O O . HIS A 1 132 ? 0.010 -11.257 -0.615 1.00 92.31 132 HIS A O 1
ATOM 998 N N . LYS A 1 133 ? 0.746 -10.034 1.100 1.00 91.00 133 LYS A N 1
ATOM 999 C CA . LYS A 1 133 ? 1.169 -11.201 1.895 1.00 91.00 133 LYS A CA 1
ATOM 1000 C C . LYS A 1 133 ? 0.012 -12.041 2.428 1.00 91.00 133 LYS A C 1
ATOM 1002 O O . LYS A 1 133 ? 0.218 -13.207 2.730 1.00 91.00 133 LYS A O 1
ATOM 1007 N N . TYR A 1 134 ? -1.148 -11.427 2.633 1.00 90.69 134 TYR A N 1
ATOM 1008 C CA . TYR A 1 134 ? -2.330 -12.111 3.144 1.00 90.69 134 TYR A CA 1
ATOM 1009 C C . TYR A 1 134 ? -3.075 -12.863 2.039 1.00 90.69 134 TYR A C 1
ATOM 1011 O O . TYR A 1 134 ? -3.592 -13.944 2.282 1.00 90.69 134 TYR A O 1
ATOM 1019 N N . VAL A 1 135 ? -3.129 -12.277 0.841 1.00 88.88 135 VAL A N 1
ATOM 1020 C CA . VAL A 1 135 ? -3.871 -12.809 -0.308 1.00 88.88 135 VAL A CA 1
ATOM 1021 C C . VAL A 1 135 ? -3.025 -13.767 -1.148 1.00 88.88 135 VAL A C 1
ATOM 1023 O O . VAL A 1 135 ? -3.552 -14.748 -1.657 1.00 88.88 135 VAL A O 1
ATOM 1026 N N . GLU A 1 136 ? -1.730 -13.489 -1.319 1.00 85.62 136 GLU A N 1
ATOM 1027 C CA . GLU A 1 136 ? -0.858 -14.252 -2.216 1.00 85.62 136 GLU A CA 1
ATOM 1028 C C . GLU A 1 136 ? 0.055 -15.203 -1.437 1.00 85.62 136 GLU A C 1
ATOM 1030 O O . GLU A 1 136 ? 0.953 -14.768 -0.708 1.00 85.62 136 GLU A O 1
ATOM 1035 N N . ASP A 1 137 ? -0.081 -16.505 -1.689 1.00 77.25 137 ASP A N 1
ATOM 1036 C CA . ASP A 1 137 ? 0.718 -17.554 -1.037 1.00 77.25 137 ASP A CA 1
ATOM 1037 C C . ASP A 1 137 ? 2.231 -17.420 -1.294 1.00 77.25 137 ASP A C 1
ATOM 1039 O O . ASP A 1 137 ? 3.061 -17.814 -0.474 1.00 77.25 137 ASP A O 1
ATOM 1043 N N . ALA A 1 138 ? 2.621 -16.831 -2.431 1.00 72.25 138 ALA A N 1
ATOM 1044 C CA . ALA A 1 138 ? 4.021 -16.707 -2.844 1.00 72.25 138 ALA A CA 1
ATOM 1045 C C . ALA A 1 138 ? 4.743 -15.453 -2.302 1.00 72.25 138 ALA A C 1
ATOM 1047 O O . ALA A 1 138 ? 5.928 -15.276 -2.591 1.00 72.25 138 ALA A O 1
ATOM 1048 N N . ALA A 1 139 ? 4.057 -14.570 -1.558 1.00 72.06 139 ALA A N 1
ATOM 1049 C CA . ALA A 1 139 ? 4.593 -13.365 -0.899 1.00 72.06 139 ALA A CA 1
ATOM 1050 C C . ALA A 1 139 ? 5.736 -12.641 -1.659 1.00 72.06 139 ALA A C 1
ATOM 1052 O O . ALA A 1 139 ? 6.773 -12.284 -1.088 1.00 72.06 139 ALA A O 1
ATOM 1053 N N . THR A 1 140 ? 5.564 -12.403 -2.966 1.00 85.25 140 THR A N 1
ATOM 1054 C CA . THR A 1 140 ? 6.650 -11.880 -3.822 1.00 85.25 140 THR A CA 1
ATOM 1055 C C . THR A 1 140 ? 6.975 -10.409 -3.536 1.00 85.25 140 THR A C 1
ATOM 1057 O O . THR A 1 140 ? 8.072 -9.917 -3.841 1.00 85.25 140 THR A O 1
ATOM 1060 N N . LEU A 1 141 ? 6.026 -9.680 -2.941 1.00 88.75 141 LEU A N 1
ATOM 1061 C CA . LEU A 1 141 ? 6.191 -8.290 -2.544 1.00 88.75 141 LEU A CA 1
ATOM 1062 C C . LEU A 1 141 ? 6.927 -8.183 -1.208 1.00 88.75 141 LEU A C 1
ATOM 1064 O O . LEU A 1 141 ? 6.358 -8.302 -0.124 1.00 88.75 141 LEU A O 1
ATOM 1068 N N . THR A 1 142 ? 8.223 -7.899 -1.292 1.00 91.00 142 THR A N 1
ATOM 1069 C CA . THR A 1 142 ? 9.064 -7.639 -0.120 1.00 91.00 142 THR A CA 1
ATOM 1070 C C . THR A 1 142 ? 9.323 -6.141 0.060 1.00 91.00 142 THR A C 1
ATOM 1072 O O . THR A 1 142 ? 9.339 -5.393 -0.926 1.00 91.00 142 THR A O 1
ATOM 1075 N N . PRO A 1 143 ? 9.648 -5.682 1.286 1.00 90.81 143 PRO A N 1
ATOM 1076 C CA . PRO A 1 143 ? 10.118 -4.315 1.520 1.00 90.81 143 PRO A CA 1
ATOM 1077 C C . PRO A 1 143 ? 11.279 -3.907 0.603 1.00 90.81 143 PRO A C 1
ATOM 1079 O O . PRO A 1 143 ? 11.368 -2.761 0.167 1.00 90.81 143 PRO A O 1
ATOM 1082 N N . ARG A 1 144 ? 12.150 -4.865 0.254 1.00 88.56 144 ARG A N 1
ATOM 1083 C CA . ARG A 1 144 ? 13.265 -4.658 -0.677 1.00 88.56 144 ARG A CA 1
ATOM 1084 C C . ARG A 1 144 ? 12.789 -4.460 -2.117 1.00 88.56 144 ARG A C 1
ATOM 1086 O O . ARG A 1 144 ? 13.318 -3.582 -2.793 1.00 88.56 144 ARG A O 1
ATOM 1093 N N . LYS A 1 145 ? 11.793 -5.229 -2.579 1.00 89.75 145 LYS A N 1
ATOM 1094 C CA . LYS A 1 145 ? 11.183 -5.045 -3.908 1.00 89.75 145 LYS A CA 1
ATOM 1095 C C . LYS A 1 145 ? 10.577 -3.646 -4.019 1.00 89.75 145 LYS A C 1
ATOM 1097 O O . LYS A 1 145 ? 10.925 -2.928 -4.948 1.00 89.75 145 LYS A O 1
ATOM 1102 N N . ILE A 1 146 ? 9.788 -3.217 -3.028 1.00 89.62 146 ILE A N 1
ATOM 1103 C CA . ILE A 1 146 ? 9.198 -1.868 -3.011 1.00 89.62 146 ILE A CA 1
ATOM 1104 C C . ILE A 1 146 ? 10.276 -0.786 -2.992 1.00 89.62 146 ILE A C 1
ATOM 1106 O O . ILE A 1 146 ? 10.218 0.121 -3.814 1.00 89.62 146 ILE A O 1
ATOM 1110 N N . ALA A 1 147 ? 11.284 -0.887 -2.122 1.00 87.62 147 ALA A N 1
ATOM 1111 C CA . ALA A 1 147 ? 12.383 0.079 -2.095 1.00 87.62 147 ALA A CA 1
ATOM 1112 C C . ALA A 1 147 ? 13.068 0.208 -3.465 1.00 87.62 147 ALA A C 1
ATOM 1114 O O . ALA A 1 147 ? 13.244 1.313 -3.973 1.00 87.62 147 ALA A O 1
ATOM 1115 N N . ASN A 1 148 ? 13.398 -0.923 -4.096 1.00 87.38 148 ASN A N 1
ATOM 1116 C CA . ASN A 1 148 ? 14.033 -0.951 -5.414 1.00 87.38 148 ASN A CA 1
ATOM 1117 C C . ASN A 1 148 ? 13.134 -0.363 -6.513 1.00 87.38 148 ASN A C 1
ATOM 1119 O O . ASN A 1 148 ? 13.643 0.235 -7.462 1.00 87.38 148 ASN A O 1
ATOM 1123 N N . THR A 1 149 ? 11.818 -0.553 -6.410 1.00 87.56 149 THR A N 1
ATOM 1124 C CA . THR A 1 149 ? 10.826 0.053 -7.308 1.00 87.56 149 THR A CA 1
ATOM 1125 C C . THR A 1 149 ? 10.780 1.566 -7.106 1.00 87.56 149 THR A C 1
ATOM 1127 O O . THR A 1 149 ? 10.922 2.319 -8.064 1.00 87.56 149 THR A O 1
ATOM 1130 N N . LEU A 1 150 ? 10.686 2.036 -5.860 1.00 84.88 150 LEU A N 1
ATOM 1131 C CA . LEU A 1 150 ? 10.664 3.465 -5.537 1.00 84.88 150 LEU A CA 1
ATOM 1132 C C . LEU A 1 150 ? 11.947 4.187 -5.971 1.00 84.88 150 LEU A C 1
ATOM 1134 O O . LEU A 1 150 ? 11.877 5.315 -6.448 1.00 84.88 150 LEU A O 1
ATOM 1138 N N . MET A 1 151 ? 13.107 3.533 -5.867 1.00 78.19 151 MET A N 1
ATOM 1139 C CA . MET A 1 151 ? 14.387 4.078 -6.341 1.00 78.19 151 MET A CA 1
ATOM 1140 C C . MET A 1 151 ? 14.449 4.235 -7.867 1.00 78.19 151 MET A C 1
ATOM 1142 O O . MET A 1 151 ? 15.163 5.104 -8.364 1.00 78.19 151 MET A O 1
ATOM 1146 N N . ARG A 1 152 ? 13.709 3.409 -8.615 1.00 81.81 152 ARG A N 1
ATOM 1147 C CA . ARG A 1 152 ? 13.673 3.436 -10.086 1.00 81.81 152 ARG A CA 1
ATOM 1148 C C . ARG A 1 152 ? 12.599 4.347 -10.663 1.00 81.81 152 ARG A C 1
ATOM 1150 O O . ARG A 1 152 ? 12.554 4.538 -11.876 1.00 81.81 152 ARG A O 1
ATOM 1157 N N . TRP A 1 153 ? 11.747 4.928 -9.829 1.00 78.75 153 TRP A N 1
ATOM 1158 C CA . TRP A 1 153 ? 10.701 5.812 -10.313 1.00 78.75 153 TRP A CA 1
ATOM 1159 C C . TRP A 1 153 ? 11.317 7.089 -10.912 1.00 78.75 153 TRP A C 1
ATOM 1161 O O . TRP A 1 153 ? 11.961 7.814 -10.172 1.00 78.75 153 TRP A O 1
ATOM 1171 N N . PRO A 1 154 ? 11.025 7.491 -12.166 1.00 70.00 154 PRO A N 1
ATOM 1172 C CA . PRO A 1 154 ? 11.502 8.746 -12.789 1.00 70.00 154 PRO A CA 1
ATOM 1173 C C . PRO A 1 154 ? 11.420 10.054 -11.947 1.00 70.00 154 PRO A C 1
ATOM 1175 O O . PRO A 1 154 ? 12.425 10.733 -11.731 1.00 70.00 154 PRO A O 1
ATOM 1178 N N . ALA A 1 155 ? 10.242 10.418 -11.424 1.00 67.06 155 ALA A N 1
ATOM 1179 C CA . ALA A 1 155 ? 10.032 11.539 -10.501 1.00 67.06 155 ALA A CA 1
ATOM 1180 C C . ALA A 1 155 ? 10.852 11.439 -9.200 1.00 67.06 155 ALA A C 1
ATOM 1182 O O . ALA A 1 155 ? 11.407 12.441 -8.753 1.00 67.06 155 ALA A O 1
ATOM 1183 N N . LEU A 1 156 ? 10.976 10.246 -8.607 1.00 64.88 156 LEU A N 1
ATOM 1184 C CA . LEU A 1 156 ? 11.827 10.053 -7.429 1.00 64.88 156 LEU A CA 1
ATOM 1185 C C . LEU A 1 156 ? 13.303 9.908 -7.788 1.00 64.88 156 LEU A C 1
ATOM 1187 O O . LEU A 1 156 ? 14.123 10.234 -6.951 1.00 64.88 156 LEU A O 1
ATOM 1191 N N . SER A 1 157 ? 13.643 9.473 -8.999 1.00 62.59 157 SER A N 1
ATOM 1192 C CA . SER A 1 157 ? 14.994 9.231 -9.509 1.00 62.59 157 SER A CA 1
ATOM 1193 C C . SER A 1 157 ? 15.702 10.555 -9.752 1.00 62.59 157 SER A C 1
ATOM 1195 O O . SER A 1 157 ? 16.800 10.753 -9.253 1.00 62.59 157 SER A O 1
ATOM 1197 N N . SER A 1 158 ? 15.027 11.527 -10.373 1.00 62.22 158 SER A N 1
ATOM 1198 C CA . SER A 1 158 ? 15.537 12.902 -10.476 1.00 62.22 158 SER A CA 1
ATOM 1199 C C . SER A 1 158 ? 15.670 13.592 -9.108 1.00 62.22 158 SER A C 1
ATOM 1201 O O . SER A 1 158 ? 16.577 14.400 -8.892 1.00 62.22 158 SER A O 1
ATOM 1203 N N . ALA A 1 159 ? 14.797 13.277 -8.144 1.00 58.28 159 ALA A N 1
ATOM 1204 C CA . ALA A 1 159 ? 14.969 13.695 -6.753 1.00 58.28 159 ALA A CA 1
ATOM 1205 C C . ALA A 1 159 ? 16.131 12.944 -6.077 1.00 58.28 159 ALA A C 1
ATOM 1207 O O . ALA A 1 159 ? 16.903 13.560 -5.357 1.00 58.28 159 ALA A O 1
ATOM 1208 N N . TRP A 1 160 ? 16.317 11.654 -6.361 1.00 56.00 160 TRP A N 1
ATOM 1209 C CA . TRP A 1 160 ? 17.372 10.797 -5.821 1.00 56.00 160 TRP A CA 1
ATOM 1210 C C . TRP A 1 160 ? 18.754 11.167 -6.336 1.00 56.00 160 TRP A C 1
ATOM 1212 O O . TRP A 1 160 ? 19.678 11.224 -5.539 1.00 56.00 160 TRP A O 1
ATOM 1222 N N . SER A 1 161 ? 18.912 11.492 -7.619 1.00 57.09 161 SER A N 1
ATOM 1223 C CA . SER A 1 161 ? 20.160 12.032 -8.168 1.00 57.09 161 SER A CA 1
ATOM 1224 C C . SER A 1 161 ? 20.525 13.349 -7.484 1.00 57.09 161 SER A C 1
ATOM 1226 O O . SER A 1 161 ? 21.686 13.573 -7.152 1.00 57.09 161 SER A O 1
ATOM 1228 N N . ARG A 1 162 ? 19.519 14.180 -7.168 1.00 56.16 162 ARG A N 1
ATOM 1229 C CA . ARG A 1 162 ? 19.694 15.388 -6.349 1.00 56.16 162 ARG A CA 1
ATOM 1230 C C . ARG A 1 162 ? 19.941 15.092 -4.868 1.00 56.16 162 ARG A C 1
ATOM 1232 O O . ARG A 1 162 ? 20.540 15.929 -4.220 1.00 56.16 162 ARG A O 1
ATOM 1239 N N . ILE A 1 163 ? 19.526 13.943 -4.328 1.00 57.41 163 ILE A N 1
ATOM 1240 C CA . ILE A 1 163 ? 19.813 13.501 -2.946 1.00 57.41 163 ILE A CA 1
ATOM 1241 C C . ILE A 1 163 ? 21.214 12.899 -2.831 1.00 57.41 163 ILE A C 1
ATOM 1243 O O . ILE A 1 163 ? 21.914 13.166 -1.858 1.00 57.41 163 ILE A O 1
ATOM 1247 N N . ALA A 1 164 ? 21.628 12.098 -3.812 1.00 53.84 164 ALA A N 1
ATOM 1248 C CA . ALA A 1 164 ? 22.961 11.512 -3.892 1.00 53.84 164 ALA A CA 1
ATOM 1249 C C . ALA A 1 164 ? 24.039 12.604 -3.980 1.00 53.84 164 ALA A C 1
ATOM 1251 O O . ALA A 1 164 ? 25.126 12.434 -3.436 1.00 53.84 164 ALA A O 1
ATOM 1252 N N . LEU A 1 165 ? 23.697 13.740 -4.597 1.00 53.09 165 LEU A N 1
ATOM 1253 C CA . LEU A 1 165 ? 24.535 14.936 -4.711 1.00 53.09 165 LEU A CA 1
ATOM 1254 C C . LEU A 1 165 ? 24.142 16.071 -3.738 1.00 53.09 165 LEU A C 1
ATOM 1256 O O . LEU A 1 165 ? 24.782 17.118 -3.742 1.00 53.09 165 LEU A O 1
ATOM 1260 N N . GLY A 1 166 ? 23.094 15.902 -2.924 1.00 49.88 166 GLY A N 1
ATOM 1261 C CA . GLY A 1 166 ? 22.469 16.978 -2.141 1.00 49.88 166 GLY A CA 1
ATOM 1262 C C . GLY A 1 166 ? 22.607 16.836 -0.628 1.00 49.88 166 GLY A C 1
ATOM 1263 O O . GLY A 1 166 ? 22.843 15.757 -0.082 1.00 49.88 166 GLY A O 1
ATOM 1264 N N . GLY A 1 167 ? 22.445 17.970 0.055 1.00 52.78 167 GLY A N 1
ATOM 1265 C CA . GLY A 1 167 ? 22.606 18.112 1.501 1.00 52.78 167 GLY A CA 1
ATOM 1266 C C . GLY A 1 167 ? 21.567 17.368 2.367 1.00 52.78 167 GLY A C 1
ATOM 1267 O O . GLY A 1 167 ? 20.608 16.771 1.868 1.00 52.78 167 GLY A O 1
ATOM 1268 N N . PRO A 1 168 ? 21.726 17.416 3.704 1.00 53.31 168 PRO A N 1
ATOM 1269 C CA . PRO A 1 168 ? 20.967 16.614 4.674 1.00 53.31 168 PRO A CA 1
ATOM 1270 C C . PRO A 1 168 ? 19.436 16.778 4.611 1.00 53.31 168 PRO A C 1
ATOM 1272 O O . PRO A 1 168 ? 18.715 15.830 4.921 1.00 53.31 168 PRO A O 1
ATOM 1275 N N . ALA A 1 169 ? 18.926 17.926 4.150 1.00 50.91 169 ALA A N 1
ATOM 1276 C CA . ALA A 1 169 ? 17.490 18.194 4.030 1.00 50.91 169 ALA A CA 1
ATOM 1277 C C . ALA A 1 169 ? 16.787 17.306 2.983 1.00 50.91 169 ALA A C 1
ATOM 1279 O O . ALA A 1 169 ? 15.650 16.881 3.181 1.00 50.91 169 ALA A O 1
ATOM 1280 N N . THR A 1 170 ? 17.462 16.959 1.882 1.00 50.44 170 THR A N 1
ATOM 1281 C CA . THR A 1 170 ? 16.858 16.163 0.801 1.00 50.44 170 THR A CA 1
ATOM 1282 C C . THR A 1 170 ? 16.814 14.670 1.159 1.00 50.44 170 THR A C 1
ATOM 1284 O O . THR A 1 170 ? 15.852 13.980 0.814 1.00 50.44 170 THR A O 1
ATOM 1287 N N . ARG A 1 171 ? 17.776 14.176 1.960 1.00 52.81 171 ARG A N 1
ATOM 1288 C CA . ARG A 1 171 ? 17.734 12.823 2.563 1.00 52.81 171 ARG A CA 1
ATOM 1289 C C . ARG A 1 171 ? 16.506 12.628 3.466 1.00 52.81 171 ARG A C 1
ATOM 1291 O O . ARG A 1 171 ? 15.995 11.518 3.595 1.00 52.81 171 ARG A O 1
ATOM 1298 N N . GLN A 1 172 ? 15.995 13.713 4.046 1.00 56.56 172 GLN A N 1
ATOM 1299 C CA . GLN A 1 172 ? 14.875 13.713 4.987 1.00 56.56 172 GLN A CA 1
ATOM 1300 C C . GLN A 1 172 ? 13.485 13.605 4.329 1.00 56.56 172 GLN A C 1
ATOM 1302 O O . GLN A 1 172 ? 12.503 13.372 5.031 1.00 56.56 172 GLN A O 1
ATOM 1307 N N . ALA A 1 173 ? 13.372 13.708 3.001 1.00 57.91 173 ALA A N 1
ATOM 1308 C CA . ALA A 1 173 ? 12.087 13.575 2.305 1.00 57.91 173 ALA A CA 1
ATOM 1309 C C . ALA A 1 173 ? 11.770 12.128 1.876 1.00 57.91 173 ALA A C 1
ATOM 1311 O O . ALA A 1 173 ? 10.608 11.720 1.872 1.00 57.91 173 ALA A O 1
ATOM 1312 N N . LEU A 1 174 ? 12.797 11.325 1.567 1.00 67.81 174 LEU A N 1
ATOM 1313 C CA . LEU A 1 174 ? 12.648 9.960 1.032 1.00 67.81 174 LEU A CA 1
ATOM 1314 C C . LEU A 1 174 ? 13.210 8.856 1.934 1.00 67.81 174 LEU A C 1
ATOM 1316 O O . LEU A 1 174 ? 13.233 7.697 1.530 1.00 67.81 174 LEU A O 1
ATOM 1320 N N . TRP A 1 175 ? 13.605 9.165 3.173 1.00 70.69 175 TRP A N 1
ATOM 1321 C CA . TRP A 1 175 ? 14.097 8.158 4.129 1.00 70.69 175 TRP A CA 1
ATOM 1322 C C . TRP A 1 175 ? 13.116 7.003 4.374 1.00 70.69 175 TRP A C 1
ATOM 1324 O O . TRP A 1 175 ? 13.516 5.894 4.711 1.00 70.69 175 TRP A O 1
ATOM 1334 N N . TRP A 1 176 ? 11.821 7.236 4.183 1.00 75.81 176 TRP A N 1
ATOM 1335 C CA . TRP A 1 176 ? 10.820 6.190 4.347 1.00 75.81 176 TRP A CA 1
ATOM 1336 C C . TRP A 1 176 ? 10.861 5.119 3.252 1.00 75.81 176 TRP A C 1
ATOM 1338 O O . TRP A 1 176 ? 10.351 4.024 3.462 1.00 75.81 176 TRP A O 1
ATOM 1348 N N . ALA A 1 177 ? 11.507 5.405 2.118 1.00 80.94 177 ALA A N 1
ATOM 1349 C CA . ALA A 1 177 ? 11.652 4.483 0.996 1.00 80.94 177 ALA A CA 1
ATOM 1350 C C . ALA A 1 177 ? 12.821 3.488 1.159 1.00 80.94 177 ALA A C 1
ATOM 1352 O O . ALA A 1 177 ? 13.027 2.643 0.287 1.00 80.94 177 ALA A O 1
ATOM 1353 N N . TYR A 1 178 ? 13.597 3.551 2.251 1.00 84.94 178 TYR A N 1
ATOM 1354 C CA . TYR A 1 178 ? 14.626 2.544 2.529 1.00 84.94 178 TYR A CA 1
ATOM 1355 C C . TYR A 1 178 ? 13.991 1.196 2.923 1.00 84.94 178 TYR A C 1
ATOM 1357 O O . TYR A 1 178 ? 13.012 1.187 3.671 1.00 84.94 178 TYR A O 1
ATOM 1365 N N . PRO A 1 179 ? 14.573 0.042 2.531 1.00 87.12 179 PRO A N 1
ATOM 1366 C CA . PRO A 1 179 ? 13.995 -1.276 2.824 1.00 87.12 179 PRO A CA 1
ATOM 1367 C C . PRO A 1 179 ? 13.715 -1.513 4.314 1.00 87.12 179 PRO A C 1
ATOM 1369 O O . PRO A 1 179 ? 12.667 -2.042 4.679 1.00 87.12 179 PRO A O 1
ATOM 1372 N N . ALA A 1 180 ? 14.641 -1.097 5.184 1.00 87.94 180 ALA A N 1
ATOM 1373 C CA . ALA A 1 180 ? 14.493 -1.233 6.631 1.00 87.94 180 ALA A CA 1
ATOM 1374 C C . ALA A 1 180 ? 13.327 -0.396 7.173 1.00 87.94 180 ALA A C 1
ATOM 1376 O O . ALA A 1 180 ? 12.647 -0.820 8.105 1.00 87.94 180 ALA A O 1
ATOM 1377 N N . GLU A 1 181 ? 13.086 0.771 6.578 1.00 89.19 181 GLU A N 1
ATOM 1378 C CA . GLU A 1 181 ? 12.005 1.656 6.985 1.00 89.19 181 GLU A CA 1
ATOM 1379 C C . GLU A 1 181 ? 10.656 1.155 6.486 1.00 89.19 181 GLU A C 1
ATOM 1381 O O . GLU A 1 181 ? 9.704 1.110 7.255 1.00 89.19 181 GLU A O 1
ATOM 1386 N N . ILE A 1 182 ? 10.594 0.644 5.257 1.00 91.00 182 ILE A N 1
ATOM 1387 C CA . ILE A 1 182 ? 9.407 -0.040 4.739 1.00 91.00 182 ILE A CA 1
ATOM 1388 C C . ILE A 1 182 ? 9.049 -1.246 5.624 1.00 91.00 182 ILE A C 1
ATOM 1390 O O . ILE A 1 182 ? 7.887 -1.428 5.974 1.00 91.00 182 ILE A O 1
ATOM 1394 N N . ALA A 1 183 ? 10.038 -2.018 6.087 1.00 92.38 183 ALA A N 1
ATOM 1395 C CA . ALA A 1 183 ? 9.802 -3.106 7.038 1.00 92.38 183 ALA A CA 1
ATOM 1396 C C . ALA A 1 183 ? 9.323 -2.611 8.421 1.00 92.38 183 ALA A C 1
ATOM 1398 O O . ALA A 1 183 ? 8.579 -3.305 9.116 1.00 92.38 183 ALA A O 1
ATOM 1399 N N . ARG A 1 184 ? 9.748 -1.419 8.871 1.00 92.62 184 ARG A N 1
ATOM 1400 C CA . ARG A 1 184 ? 9.188 -0.793 10.084 1.00 92.62 184 ARG A CA 1
ATOM 1401 C C . ARG A 1 184 ? 7.749 -0.340 9.863 1.00 92.62 184 ARG A C 1
ATOM 1403 O O . ARG A 1 184 ? 6.934 -0.591 10.742 1.00 92.62 184 ARG A O 1
ATOM 1410 N N . ILE A 1 185 ? 7.445 0.262 8.713 1.00 92.38 185 ILE A N 1
ATOM 1411 C CA . ILE A 1 185 ? 6.092 0.678 8.324 1.00 92.38 185 ILE A CA 1
ATOM 1412 C C . ILE A 1 185 ? 5.155 -0.527 8.325 1.00 92.38 185 ILE A C 1
ATOM 1414 O O . ILE A 1 185 ? 4.110 -0.466 8.957 1.00 92.38 185 ILE A O 1
ATOM 1418 N N . GLU A 1 186 ? 5.555 -1.633 7.701 1.00 93.44 186 GLU A N 1
ATOM 1419 C CA . GLU A 1 186 ? 4.783 -2.878 7.679 1.00 93.44 186 GLU A CA 1
ATOM 1420 C C . GLU A 1 186 ? 4.437 -3.367 9.097 1.00 93.44 186 GLU A C 1
ATOM 1422 O O . GLU A 1 186 ? 3.271 -3.569 9.434 1.00 93.44 186 GLU A O 1
ATOM 1427 N N . ARG A 1 187 ? 5.445 -3.494 9.970 1.00 92.56 187 ARG A N 1
ATOM 1428 C CA . ARG A 1 187 ? 5.238 -3.931 11.362 1.00 92.56 187 ARG A CA 1
ATOM 1429 C C . ARG A 1 187 ? 4.400 -2.945 12.171 1.00 92.56 187 ARG A C 1
ATOM 1431 O O . ARG A 1 187 ? 3.607 -3.366 13.007 1.00 92.56 187 ARG A O 1
ATOM 1438 N N . ALA A 1 188 ? 4.595 -1.645 11.966 1.00 91.56 188 ALA A N 1
ATOM 1439 C CA . ALA A 1 188 ? 3.805 -0.616 12.630 1.00 91.56 188 ALA A CA 1
ATOM 1440 C C . ALA A 1 188 ? 2.341 -0.675 12.180 1.00 91.56 188 ALA A C 1
ATOM 1442 O O . ALA A 1 188 ? 1.452 -0.594 13.019 1.00 91.56 188 ALA A O 1
ATOM 1443 N N . PHE A 1 189 ? 2.096 -0.886 10.886 1.00 92.88 189 PHE A N 1
ATOM 1444 C CA . PHE A 1 189 ? 0.757 -1.038 10.331 1.00 92.88 189 PHE A CA 1
ATOM 1445 C C . PHE A 1 189 ? 0.042 -2.245 10.947 1.00 92.88 189 PHE A C 1
ATOM 1447 O O . PHE A 1 189 ? -1.074 -2.096 11.434 1.00 92.88 189 PHE A O 1
ATOM 1454 N N . LEU A 1 190 ? 0.702 -3.408 11.020 1.00 92.94 190 LEU A N 1
ATOM 1455 C CA . LEU A 1 190 ? 0.151 -4.602 11.681 1.00 92.94 190 LEU A CA 1
ATOM 1456 C C . LEU A 1 190 ? -0.261 -4.340 13.128 1.00 92.94 190 LEU A C 1
ATOM 1458 O O . LEU A 1 190 ? -1.357 -4.716 13.536 1.00 92.94 190 LEU A O 1
ATOM 1462 N N . LYS A 1 191 ? 0.610 -3.671 13.892 1.00 91.88 191 LYS A N 1
ATOM 1463 C CA . LYS A 1 191 ? 0.337 -3.319 15.290 1.00 91.88 191 LYS A CA 1
ATOM 1464 C C . LYS A 1 191 ? -0.835 -2.351 15.415 1.00 91.88 191 LYS A C 1
ATOM 1466 O O . LYS A 1 191 ? -1.680 -2.538 16.279 1.00 91.88 191 LYS A O 1
ATOM 1471 N N . LEU A 1 192 ? -0.906 -1.336 14.555 1.00 90.62 192 LEU A N 1
ATOM 1472 C CA . LEU A 1 192 ? -2.016 -0.378 14.559 1.00 90.62 192 LEU A CA 1
ATOM 1473 C C . LEU A 1 192 ? -3.342 -1.019 14.138 1.00 90.62 192 LEU A C 1
ATOM 1475 O O . LEU A 1 192 ? -4.391 -0.583 14.595 1.00 90.62 192 LEU A O 1
ATOM 1479 N N . MET A 1 193 ? -3.292 -2.056 13.303 1.00 90.56 193 MET A N 1
ATOM 1480 C CA . MET A 1 193 ? -4.440 -2.885 12.937 1.00 90.56 193 MET A CA 1
ATOM 1481 C C . MET A 1 193 ? -4.787 -3.935 13.995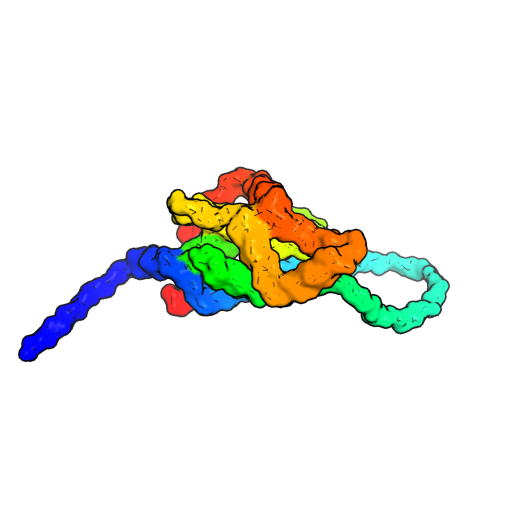 1.00 90.56 193 MET A C 1
ATOM 1483 O O . MET A 1 193 ? -5.802 -4.609 13.850 1.00 90.56 193 MET A O 1
ATOM 1487 N N . ASP A 1 194 ? -3.997 -4.065 15.062 1.00 91.38 194 ASP A N 1
ATOM 1488 C CA . ASP A 1 194 ? -4.155 -5.101 16.088 1.00 91.38 194 ASP A CA 1
ATOM 1489 C C . ASP A 1 194 ? -4.306 -6.509 15.485 1.00 91.38 194 ASP A C 1
ATOM 1491 O O . ASP A 1 194 ? -5.133 -7.311 15.901 1.00 91.38 194 ASP A O 1
ATOM 1495 N N . PHE A 1 195 ? -3.545 -6.772 14.415 1.00 90.56 195 PHE A N 1
ATOM 1496 C CA . PHE A 1 195 ? -3.562 -8.034 13.665 1.00 90.56 195 PHE A CA 1
ATOM 1497 C C . PHE A 1 195 ? -4.932 -8.439 13.071 1.00 90.56 195 PHE A C 1
ATOM 1499 O O . PHE A 1 195 ? -5.086 -9.564 12.598 1.00 90.56 195 PHE A O 1
ATOM 1506 N N . GLN A 1 196 ? -5.903 -7.519 13.000 1.00 90.38 196 GLN A N 1
ATOM 1507 C CA . GLN A 1 196 ? -7.220 -7.735 12.387 1.00 90.38 196 GLN A CA 1
ATOM 1508 C C . GLN A 1 196 ? -7.144 -7.666 10.852 1.00 90.38 196 GLN A C 1
ATOM 1510 O O . GLN A 1 196 ? -7.524 -6.673 10.223 1.00 90.38 196 GLN A O 1
ATOM 1515 N N . LEU A 1 197 ? -6.607 -8.731 10.252 1.00 90.69 197 LEU A N 1
ATOM 1516 C CA . LEU A 1 197 ? -6.421 -8.869 8.801 1.00 90.69 197 LEU A CA 1
ATOM 1517 C C . LEU A 1 197 ? -7.597 -9.551 8.093 1.00 90.69 197 LEU A C 1
ATOM 1519 O O . LEU A 1 197 ? -7.700 -9.484 6.877 1.00 90.69 197 LEU A O 1
ATOM 1523 N N . TYR A 1 198 ? -8.508 -10.188 8.825 1.00 91.12 198 TYR A N 1
ATOM 1524 C CA . TYR A 1 198 ? -9.668 -10.820 8.202 1.00 91.12 198 TYR A CA 1
ATOM 1525 C C . TYR A 1 198 ? -10.555 -9.773 7.513 1.00 91.12 198 TYR A C 1
ATOM 1527 O O . TYR A 1 198 ? -10.932 -8.780 8.140 1.00 91.12 198 TYR A O 1
ATOM 1535 N N . VAL A 1 199 ? -10.888 -9.987 6.241 1.00 89.75 199 VAL A N 1
ATOM 1536 C CA . VAL A 1 199 ? -11.788 -9.136 5.449 1.00 89.75 199 VAL A CA 1
ATOM 1537 C C . VAL A 1 199 ? -12.980 -9.983 5.021 1.00 89.75 199 VAL A C 1
ATOM 1539 O O . VAL A 1 199 ? -12.787 -11.042 4.424 1.00 89.75 199 VAL A O 1
ATOM 1542 N N . SER A 1 200 ? -14.193 -9.539 5.359 1.00 89.06 200 SER A N 1
ATOM 1543 C CA . SER A 1 200 ? -15.425 -10.225 4.966 1.00 89.06 200 SER A CA 1
ATOM 1544 C C . SER A 1 200 ? -15.807 -9.899 3.518 1.00 89.06 200 SER A C 1
ATOM 1546 O O . SER A 1 200 ? -15.319 -8.937 2.926 1.00 89.06 200 SER A O 1
ATOM 1548 N N . GLU A 1 201 ? -16.718 -10.685 2.941 1.00 85.00 201 GLU A N 1
ATOM 1549 C CA . GLU A 1 201 ? -17.287 -10.373 1.623 1.00 85.00 201 GLU A CA 1
ATOM 1550 C C . GLU A 1 201 ? -18.046 -9.034 1.632 1.00 85.00 201 GLU A C 1
ATOM 1552 O O . GLU A 1 201 ? -17.967 -8.286 0.663 1.00 85.00 201 GLU A O 1
ATOM 1557 N N . GLU A 1 202 ? -18.689 -8.681 2.747 1.00 85.75 202 GLU A N 1
ATOM 1558 C CA . GLU A 1 202 ? -19.376 -7.394 2.931 1.00 85.75 202 GLU A CA 1
ATOM 1559 C C . GLU A 1 202 ? -18.398 -6.211 2.899 1.00 85.75 202 GLU A C 1
ATOM 1561 O O . GLU A 1 202 ? -18.652 -5.211 2.230 1.00 85.75 202 GLU A O 1
ATOM 1566 N N . ASP A 1 203 ? -17.243 -6.347 3.561 1.00 86.31 203 ASP A N 1
ATOM 1567 C CA . ASP A 1 203 ? -16.189 -5.329 3.534 1.00 86.31 203 ASP A CA 1
ATOM 1568 C C . ASP A 1 203 ? -15.615 -5.132 2.128 1.00 86.31 203 ASP A C 1
ATOM 1570 O O . ASP A 1 203 ? -15.201 -4.027 1.784 1.00 86.31 203 ASP A O 1
ATOM 1574 N N . MET A 1 204 ? -15.541 -6.208 1.338 1.00 86.06 204 MET A N 1
ATOM 1575 C CA . MET A 1 204 ? -15.062 -6.173 -0.044 1.00 86.06 204 MET A CA 1
ATOM 1576 C C . MET A 1 204 ? -16.089 -5.553 -0.986 1.00 86.06 204 MET A C 1
ATOM 1578 O O . MET A 1 204 ? -15.704 -4.760 -1.843 1.00 86.06 204 MET A O 1
ATOM 1582 N N . ALA A 1 205 ? -17.371 -5.889 -0.813 1.00 85.25 205 ALA A N 1
ATOM 1583 C CA . ALA A 1 205 ? -18.462 -5.458 -1.682 1.00 85.25 205 ALA A CA 1
ATOM 1584 C C . ALA A 1 205 ? -18.566 -3.931 -1.787 1.00 85.25 205 ALA A C 1
ATOM 1586 O O . ALA A 1 205 ? -18.830 -3.407 -2.862 1.00 85.25 205 ALA A O 1
ATOM 1587 N N . GLU A 1 206 ? -18.273 -3.211 -0.702 1.00 86.00 206 GLU A N 1
ATOM 1588 C CA . GLU A 1 206 ? -18.269 -1.743 -0.679 1.00 86.00 206 GLU A CA 1
ATOM 1589 C C . GLU A 1 206 ? -17.224 -1.109 -1.618 1.00 86.00 206 GLU A C 1
ATOM 1591 O O . GLU A 1 206 ? -17.358 0.045 -2.019 1.00 86.00 206 GLU A O 1
ATOM 1596 N N . PHE A 1 207 ? -16.167 -1.846 -1.965 1.00 85.38 207 PHE A N 1
ATOM 1597 C CA . PHE A 1 207 ? -15.048 -1.340 -2.763 1.00 85.38 207 PHE A CA 1
ATOM 1598 C C . PHE A 1 207 ? -14.920 -1.992 -4.135 1.00 85.38 207 PHE A C 1
ATOM 1600 O O . PHE A 1 207 ? -13.940 -1.721 -4.842 1.00 85.38 207 PHE A O 1
ATOM 1607 N N . LEU A 1 208 ? -15.880 -2.831 -4.519 1.00 85.25 208 LEU A N 1
ATOM 1608 C CA . LEU A 1 208 ? -15.947 -3.336 -5.881 1.00 85.25 208 LEU A CA 1
ATOM 1609 C C . LEU A 1 208 ? -16.305 -2.185 -6.836 1.00 85.25 208 LEU A C 1
ATOM 1611 O O . LEU A 1 208 ? -17.100 -1.312 -6.484 1.00 85.25 208 LEU A O 1
ATOM 1615 N N . PRO A 1 209 ? -15.690 -2.123 -8.025 1.00 80.69 209 PRO A N 1
ATOM 1616 C CA . PRO A 1 209 ? -16.134 -1.193 -9.051 1.00 80.69 209 PRO A CA 1
ATOM 1617 C C . PRO A 1 209 ? -17.551 -1.573 -9.518 1.00 80.69 209 PRO A C 1
ATOM 1619 O O . PRO A 1 209 ? -17.833 -2.737 -9.755 1.00 80.69 209 PRO A O 1
ATOM 1622 N N . GLU A 1 210 ? -18.428 -0.585 -9.701 1.00 69.88 210 GLU A N 1
ATOM 1623 C CA . GLU A 1 210 ? -19.848 -0.766 -10.087 1.00 69.88 210 GLU A CA 1
ATOM 1624 C C . GLU A 1 210 ? -20.072 -1.515 -11.425 1.00 69.88 210 GLU A C 1
ATOM 1626 O O . GLU A 1 210 ? -21.207 -1.841 -11.758 1.00 69.88 210 GLU A O 1
ATOM 1631 N N . GLU A 1 211 ? -19.016 -1.783 -12.201 1.00 57.12 211 GLU A N 1
ATOM 1632 C CA . GLU A 1 211 ? -19.089 -2.431 -13.521 1.00 57.12 211 GLU A CA 1
ATOM 1633 C C . GLU A 1 211 ? -18.387 -3.805 -13.606 1.00 57.12 211 GLU A C 1
ATOM 1635 O O . GLU A 1 211 ? -18.167 -4.289 -14.718 1.00 57.12 211 GLU A O 1
ATOM 1640 N N . SER A 1 212 ? -18.014 -4.431 -12.479 1.00 49.38 212 SER A N 1
ATOM 1641 C CA . SER A 1 212 ? -17.458 -5.805 -12.447 1.00 49.38 212 SER A CA 1
ATOM 1642 C C . SER A 1 212 ? -18.514 -6.874 -12.186 1.00 49.38 212 SER A C 1
ATOM 1644 O O . SER A 1 212 ? -19.194 -6.746 -11.140 1.00 49.38 212 SER A O 1
#

InterPro domains:
  IPR013922 Cyclin PHO80-like [PTHR15615] (15-208)
  IPR036915 Cyclin-like superfamily [SSF47954] (78-199)

Radius of gyration: 21.21 Å; chains: 1; bounding box: 46×71×61 Å

pLDDT: mean 74.38, std 18.09, range [27.83, 94.56]